Protein AF-A0A382QWP3-F1 (afdb_monomer)

Solvent-accessible surface area (backbone atoms only — not comparable to full-atom values): 9886 Å² total; per-residue (Å²): 86,75,48,79,46,79,44,90,97,44,78,50,69,53,70,39,66,55,79,52,88,49,30,30,76,38,69,51,97,38,79,74,46,58,64,51,52,51,54,33,47,55,49,36,28,49,25,6,45,68,24,97,49,44,37,55,26,31,28,38,33,40,29,70,83,53,72,48,43,34,57,52,43,47,36,65,61,21,43,55,51,49,36,54,52,48,52,51,50,56,48,44,74,78,43,85,62,61,65,47,62,67,26,34,48,42,22,51,52,36,50,55,52,42,72,72,50,42,94,88,75,56,81,76,66,64,28,60,60,49,17,44,50,41,25,66,30,59,99,90,43,86,14,62,46,71,38,71,66,41,44,69,72,45,82,58,81,50,73,81,40,70,63,20,57,52,45,24,43,64,53,52,45,52,55,62,68,40,43,69,131

pLDDT: mean 93.51, std 5.56, range [66.25, 98.19]

Structure (mmCIF, N/CA/C/O backbone):
data_AF-A0A382QWP3-F1
#
_entry.id   AF-A0A382QWP3-F1
#
loop_
_atom_site.group_PDB
_atom_site.id
_atom_site.type_symbol
_atom_site.label_atom_id
_atom_site.label_alt_id
_atom_site.label_comp_id
_atom_site.label_asym_id
_atom_site.label_entity_id
_atom_site.label_seq_id
_atom_site.pdbx_PDB_ins_code
_atom_site.Cartn_x
_atom_site.Cartn_y
_atom_site.Cartn_z
_atom_site.occupancy
_atom_site.B_iso_or_equiv
_atom_site.auth_seq_id
_atom_site.auth_comp_id
_atom_site.auth_asym_id
_atom_site.auth_atom_id
_atom_site.pdbx_P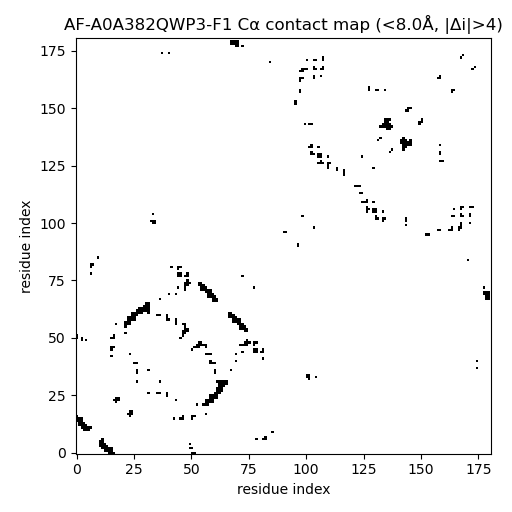DB_model_num
ATOM 1 N N . HIS A 1 1 ? 14.231 5.457 -18.643 1.00 80.69 1 HIS A N 1
ATOM 2 C CA . HIS A 1 1 ? 14.152 4.162 -19.382 1.00 80.69 1 HIS A CA 1
ATOM 3 C C . HIS A 1 1 ? 12.693 3.741 -19.517 1.00 80.69 1 HIS A C 1
ATOM 5 O O . HIS A 1 1 ? 12.044 3.483 -18.506 1.00 80.69 1 HIS A O 1
ATOM 11 N N . GLY A 1 2 ? 12.173 3.695 -20.748 1.00 90.56 2 GLY A N 1
ATOM 12 C CA . GLY A 1 2 ? 10.794 3.275 -21.026 1.00 90.56 2 GLY A CA 1
ATOM 13 C C . GLY A 1 2 ? 10.635 1.753 -21.110 1.00 90.56 2 GLY A C 1
ATOM 14 O O . GLY A 1 2 ? 11.532 1.079 -21.610 1.00 90.56 2 GLY A O 1
ATOM 15 N N . PHE A 1 3 ? 9.493 1.227 -20.664 1.00 92.25 3 PHE A N 1
ATOM 16 C CA . PHE A 1 3 ? 9.132 -0.193 -20.745 1.00 92.25 3 PHE A CA 1
ATOM 17 C C . PHE A 1 3 ? 7.678 -0.386 -21.217 1.00 92.25 3 PHE A C 1
ATOM 19 O O . PHE A 1 3 ? 6.837 0.497 -21.040 1.00 92.25 3 PHE A O 1
ATOM 26 N N . SER A 1 4 ? 7.401 -1.549 -21.818 1.00 95.88 4 SER A N 1
ATOM 27 C CA . SER A 1 4 ? 6.066 -2.041 -22.195 1.00 95.88 4 SER A CA 1
ATOM 28 C C . SER A 1 4 ? 6.059 -3.549 -21.975 1.00 95.88 4 SER A C 1
ATOM 30 O O . SER A 1 4 ? 6.641 -4.289 -22.766 1.00 95.88 4 SER A O 1
ATOM 32 N N . GLU A 1 5 ? 5.489 -4.001 -20.863 1.00 95.12 5 GLU A N 1
ATOM 33 C CA . GLU A 1 5 ? 5.658 -5.368 -20.367 1.00 95.12 5 GLU A CA 1
ATOM 34 C C . GLU A 1 5 ? 4.319 -5.997 -19.994 1.00 95.12 5 GLU A C 1
ATOM 36 O O . GLU A 1 5 ? 3.410 -5.330 -19.498 1.00 95.12 5 GLU A O 1
ATOM 41 N N . LYS A 1 6 ? 4.204 -7.312 -20.209 1.00 96.06 6 LYS A N 1
ATOM 42 C CA . LYS A 1 6 ? 3.016 -8.075 -19.810 1.00 96.06 6 LYS A CA 1
ATOM 43 C C . LYS A 1 6 ? 3.152 -8.611 -18.390 1.00 96.06 6 LYS A C 1
ATOM 45 O O . LYS A 1 6 ? 4.182 -9.200 -18.037 1.00 96.06 6 LYS A O 1
ATOM 50 N N . ILE A 1 7 ? 2.080 -8.461 -17.619 1.00 95.50 7 ILE A N 1
ATOM 51 C CA . ILE A 1 7 ? 1.904 -9.015 -16.274 1.00 95.50 7 ILE A CA 1
ATOM 52 C C . ILE A 1 7 ? 0.486 -9.582 -16.206 1.00 95.50 7 ILE A C 1
ATOM 54 O O . ILE A 1 7 ? -0.471 -8.835 -16.399 1.00 95.50 7 ILE A O 1
ATOM 58 N N . GLY A 1 8 ? 0.356 -10.896 -16.019 1.00 92.69 8 GLY A N 1
ATOM 59 C CA . GLY A 1 8 ? -0.944 -11.564 -16.042 1.00 92.69 8 GLY A CA 1
ATOM 60 C C . GLY A 1 8 ? -1.755 -11.224 -17.300 1.00 92.69 8 GLY A C 1
ATOM 61 O O . GLY A 1 8 ? -1.330 -11.486 -18.431 1.00 92.69 8 GLY A O 1
ATOM 62 N N . LEU A 1 9 ? -2.927 -10.619 -17.093 1.00 93.88 9 LEU A N 1
ATOM 63 C CA . LEU A 1 9 ? -3.852 -10.177 -18.146 1.00 93.88 9 LEU A CA 1
ATOM 64 C C . LEU A 1 9 ? -3.620 -8.731 -18.618 1.00 93.88 9 LEU A C 1
ATOM 66 O O . LEU A 1 9 ? -4.345 -8.247 -19.488 1.00 93.88 9 LEU A O 1
ATOM 70 N N . PHE A 1 10 ? -2.627 -8.045 -18.059 1.00 96.44 10 PHE A N 1
ATOM 71 C CA . PHE A 1 10 ? -2.400 -6.618 -18.239 1.00 96.44 10 PHE A CA 1
ATOM 72 C C . PHE A 1 10 ? -1.136 -6.338 -19.055 1.00 96.44 10 PHE A C 1
ATOM 74 O O . PHE A 1 10 ? -0.169 -7.105 -19.063 1.00 96.44 10 PHE A O 1
ATOM 81 N N . GLU A 1 11 ? -1.140 -5.192 -19.729 1.00 96.50 11 GLU A N 1
ATOM 82 C CA . GLU A 1 11 ? 0.048 -4.589 -20.325 1.00 96.50 11 GLU A CA 1
ATOM 83 C C . GLU A 1 11 ? 0.357 -3.298 -19.571 1.00 96.50 11 GLU A C 1
ATOM 85 O O . GLU A 1 11 ? -0.488 -2.404 -19.482 1.00 96.50 11 GLU A O 1
ATOM 90 N N . LEU A 1 12 ? 1.553 -3.222 -18.987 1.00 95.25 12 LEU A N 1
ATOM 91 C CA . LEU A 1 12 ? 2.019 -2.054 -18.253 1.00 95.25 12 LEU A CA 1
ATOM 92 C C . LEU A 1 12 ? 3.053 -1.320 -19.084 1.00 95.25 12 LEU A C 1
ATOM 94 O O . LEU A 1 12 ? 4.063 -1.889 -19.498 1.00 95.25 12 LEU A O 1
ATOM 98 N N . THR A 1 13 ? 2.816 -0.026 -19.258 1.00 95.44 13 THR A N 1
ATOM 99 C CA . THR A 1 13 ? 3.733 0.879 -19.939 1.00 95.44 13 THR A CA 1
ATOM 100 C C . THR A 1 13 ? 4.139 1.996 -19.005 1.00 95.44 13 THR A C 1
ATOM 102 O O . THR A 1 13 ? 3.293 2.558 -18.306 1.00 95.44 13 THR A O 1
ATOM 105 N N . GLY A 1 14 ? 5.405 2.377 -19.033 1.00 92.94 14 GLY A N 1
ATOM 106 C CA . GLY A 1 14 ? 5.866 3.493 -18.229 1.00 92.94 14 GLY A CA 1
ATOM 107 C C . GLY A 1 14 ? 7.328 3.801 -18.450 1.00 92.94 14 GLY A C 1
ATOM 108 O O . GLY A 1 14 ? 7.991 3.221 -19.307 1.00 92.94 14 GLY A O 1
ATOM 109 N N . GLU A 1 15 ? 7.828 4.723 -17.643 1.00 92.19 15 GLU A N 1
ATOM 110 C CA . GLU A 1 15 ? 9.236 5.066 -17.592 1.00 92.19 15 GLU A CA 1
ATOM 111 C C . GLU A 1 15 ? 9.717 5.031 -16.148 1.00 92.19 15 GLU A C 1
ATOM 113 O O . GLU A 1 15 ? 9.082 5.587 -15.252 1.00 92.19 15 GLU A O 1
ATOM 118 N N . VAL A 1 16 ? 10.856 4.374 -15.933 1.00 87.88 16 VAL A N 1
ATOM 119 C CA . VAL A 1 16 ? 11.556 4.390 -14.653 1.00 87.88 16 VAL A CA 1
ATOM 120 C C . VAL A 1 16 ? 13.027 4.662 -14.904 1.00 87.88 16 VAL A C 1
ATOM 122 O O . VAL A 1 16 ? 13.675 3.987 -15.705 1.00 87.88 16 VAL A O 1
ATOM 125 N N . GLU A 1 17 ? 13.562 5.666 -14.222 1.00 83.38 17 GLU A N 1
ATOM 126 C CA . GLU A 1 17 ? 14.976 6.005 -14.296 1.00 83.38 17 GLU A CA 1
ATOM 127 C C . GLU A 1 17 ? 15.495 6.375 -12.904 1.00 83.38 17 GLU A C 1
ATOM 129 O O . GLU A 1 17 ? 14.980 7.315 -12.292 1.00 83.38 17 GLU A O 1
ATOM 134 N N . PRO A 1 18 ? 16.479 5.629 -12.370 1.00 84.94 18 PRO A N 1
ATOM 135 C CA . PRO A 1 18 ? 17.183 6.023 -11.159 1.00 84.94 18 PRO A CA 1
ATOM 136 C C . PRO A 1 18 ? 17.830 7.399 -11.331 1.00 84.94 18 PRO A C 1
ATOM 138 O O . PRO A 1 18 ? 18.404 7.705 -12.373 1.00 84.94 18 PRO A O 1
ATOM 141 N N . VAL A 1 19 ? 17.775 8.220 -10.286 1.00 87.00 19 VAL A N 1
ATOM 142 C CA . VAL A 1 19 ? 18.357 9.570 -10.300 1.00 87.00 19 VAL A CA 1
ATOM 143 C C . VAL A 1 19 ? 19.844 9.564 -9.947 1.00 87.00 19 VAL A C 1
ATOM 145 O O . VAL A 1 19 ? 20.579 10.474 -10.325 1.00 87.00 19 VAL A O 1
ATOM 148 N N . HIS A 1 20 ? 20.300 8.548 -9.210 1.00 87.94 20 HIS A N 1
ATOM 149 C CA . HIS A 1 20 ? 21.695 8.398 -8.815 1.00 87.94 20 HIS A CA 1
ATOM 150 C C . HIS A 1 20 ? 22.034 6.928 -8.571 1.00 87.94 20 HIS A C 1
ATOM 152 O O . HIS A 1 20 ? 21.453 6.304 -7.687 1.00 87.94 20 HIS A O 1
ATOM 158 N N . GLY A 1 21 ? 22.989 6.376 -9.324 1.00 90.69 21 GLY A N 1
ATOM 159 C CA . GLY A 1 21 ? 23.369 4.968 -9.195 1.00 90.69 21 GLY A CA 1
ATOM 160 C C . GLY A 1 21 ? 22.162 4.047 -9.382 1.00 90.69 21 GLY A C 1
ATOM 161 O O . GLY A 1 21 ? 21.529 4.063 -10.434 1.00 90.69 21 GLY A O 1
ATOM 162 N N . ASN A 1 22 ? 21.839 3.272 -8.347 1.00 93.06 22 ASN A N 1
ATOM 163 C CA . ASN A 1 22 ? 20.668 2.400 -8.294 1.00 93.06 22 ASN A CA 1
ATOM 164 C C . ASN A 1 22 ? 19.489 2.980 -7.497 1.00 93.06 22 ASN A C 1
ATOM 166 O O . ASN A 1 22 ? 18.560 2.245 -7.174 1.00 93.06 22 ASN A O 1
ATOM 170 N N . THR A 1 23 ? 19.510 4.274 -7.181 1.00 95.00 23 THR A N 1
ATOM 171 C CA . THR A 1 23 ? 18.490 4.922 -6.356 1.00 95.00 23 THR A CA 1
ATOM 172 C C . THR A 1 23 ? 17.472 5.667 -7.206 1.00 95.00 23 THR A C 1
ATOM 174 O O . THR A 1 23 ? 17.800 6.612 -7.929 1.00 95.00 23 THR A O 1
ATOM 177 N N . LEU A 1 24 ? 16.210 5.277 -7.064 1.00 94.69 24 LEU A N 1
ATOM 178 C CA . LEU A 1 24 ? 15.049 6.043 -7.496 1.00 94.69 24 LEU A CA 1
ATOM 179 C C . LEU A 1 24 ? 14.628 7.001 -6.375 1.00 94.69 24 LEU A C 1
ATOM 181 O O . LEU A 1 24 ? 14.502 6.588 -5.224 1.00 94.69 24 LEU A O 1
ATOM 185 N N . LEU A 1 25 ? 14.384 8.267 -6.709 1.00 93.38 25 LEU A N 1
ATOM 186 C CA . LEU A 1 25 ? 13.834 9.246 -5.772 1.00 93.38 25 LEU A CA 1
ATOM 187 C C . LEU A 1 25 ? 12.366 9.509 -6.110 1.00 93.38 25 LEU A C 1
ATOM 189 O O . LEU A 1 25 ? 12.027 9.839 -7.246 1.00 93.38 25 LEU A O 1
ATOM 193 N N . ALA A 1 26 ? 11.509 9.380 -5.107 1.00 90.50 26 ALA A N 1
ATOM 194 C CA . ALA A 1 26 ? 10.096 9.716 -5.147 1.00 90.50 26 ALA A CA 1
ATOM 195 C C . ALA A 1 26 ? 9.743 10.643 -3.973 1.00 90.50 26 ALA A C 1
ATOM 197 O O . ALA A 1 26 ? 10.532 10.836 -3.046 1.00 90.50 26 ALA A O 1
ATOM 198 N N . GLY A 1 27 ? 8.542 11.216 -4.011 1.00 85.44 27 GLY A N 1
ATOM 199 C CA . GLY A 1 27 ? 8.034 12.096 -2.962 1.00 85.44 27 GLY A CA 1
ATOM 200 C C . GLY A 1 27 ? 7.832 13.537 -3.422 1.00 85.44 27 GLY A C 1
ATOM 201 O O . GLY A 1 27 ? 7.916 13.867 -4.607 1.00 85.44 27 GLY A O 1
ATOM 202 N N . ARG A 1 28 ? 7.492 14.397 -2.465 1.00 87.69 28 ARG A N 1
ATOM 203 C CA . ARG A 1 28 ? 7.095 15.794 -2.684 1.00 87.69 28 ARG A CA 1
ATOM 204 C C . ARG A 1 28 ? 7.456 16.629 -1.451 1.00 87.69 28 ARG A C 1
ATOM 206 O O . ARG A 1 28 ? 7.535 16.065 -0.364 1.00 87.69 28 ARG A O 1
ATOM 213 N N . PRO A 1 29 ? 7.624 17.961 -1.567 1.00 89.69 29 PRO A N 1
ATOM 214 C CA . PRO A 1 29 ? 7.977 18.824 -0.437 1.00 89.69 29 PRO A CA 1
ATOM 215 C C . PRO A 1 29 ? 6.773 19.057 0.495 1.00 89.69 29 PRO A C 1
ATOM 217 O O . PRO A 1 29 ? 6.226 20.155 0.583 1.00 89.69 29 PRO A O 1
ATOM 220 N N . ALA A 1 30 ? 6.329 17.999 1.167 1.00 90.62 30 ALA A N 1
ATOM 221 C CA . ALA A 1 30 ? 5.291 18.011 2.183 1.00 90.62 30 ALA A CA 1
ATOM 222 C C . ALA A 1 30 ? 5.464 16.823 3.138 1.00 90.62 30 ALA A C 1
ATOM 224 O O . ALA A 1 30 ? 6.258 15.921 2.877 1.00 90.62 30 ALA A O 1
ATOM 225 N N . ILE A 1 31 ? 4.670 16.797 4.209 1.00 89.75 31 ILE A N 1
ATOM 226 C CA . ILE A 1 31 ? 4.564 15.631 5.090 1.00 89.75 31 ILE A CA 1
ATOM 227 C C . ILE A 1 31 ? 4.095 14.428 4.263 1.00 89.75 31 ILE A C 1
ATOM 229 O O . ILE A 1 31 ? 3.101 14.524 3.520 1.00 89.75 31 ILE A O 1
ATOM 233 N N . THR A 1 32 ? 4.837 13.330 4.394 1.00 90.31 32 THR A N 1
ATOM 234 C CA . THR A 1 32 ? 4.574 12.055 3.731 1.00 90.31 32 THR A CA 1
ATOM 235 C C . THR A 1 32 ? 3.277 11.462 4.268 1.00 90.31 32 THR A C 1
ATOM 237 O O . THR A 1 32 ? 3.044 11.400 5.472 1.00 90.31 32 THR A O 1
ATOM 240 N N . LYS A 1 33 ? 2.394 11.050 3.363 1.00 92.06 33 LYS A N 1
ATOM 241 C CA . LYS A 1 33 ? 1.181 10.291 3.679 1.00 92.06 33 LYS A CA 1
ATOM 242 C C . LYS A 1 33 ? 1.342 8.851 3.229 1.00 92.06 33 LYS A C 1
ATOM 244 O O . LYS A 1 33 ? 2.172 8.554 2.370 1.00 92.06 33 LYS A O 1
ATOM 249 N N . VAL A 1 34 ? 0.462 7.966 3.696 1.00 94.50 34 VAL A N 1
ATOM 250 C CA . VAL A 1 34 ? 0.487 6.555 3.272 1.00 94.50 34 VAL A CA 1
ATOM 251 C C . VAL A 1 34 ? 0.364 6.438 1.748 1.00 94.50 34 VAL A C 1
ATOM 253 O O . VAL A 1 34 ? 1.043 5.627 1.130 1.00 94.50 34 VAL A O 1
ATOM 256 N N . LYS A 1 35 ? -0.426 7.312 1.112 1.00 93.31 35 LYS A N 1
ATOM 257 C CA . LYS A 1 35 ? -0.551 7.366 -0.354 1.00 93.31 35 LYS A CA 1
ATOM 258 C C . LYS A 1 35 ? 0.756 7.730 -1.067 1.00 93.31 35 LYS A C 1
ATOM 260 O O . LYS A 1 35 ? 1.012 7.189 -2.136 1.00 93.31 35 LYS A O 1
ATOM 265 N N . ASP A 1 36 ? 1.575 8.605 -0.479 1.00 94.50 36 ASP A N 1
ATOM 266 C CA . ASP A 1 36 ? 2.882 8.967 -1.043 1.00 94.50 36 ASP A CA 1
ATOM 267 C C . ASP A 1 36 ? 3.842 7.762 -0.972 1.00 94.50 36 ASP A C 1
ATOM 269 O O . ASP A 1 36 ? 4.548 7.470 -1.938 1.00 94.50 36 ASP A O 1
ATOM 273 N N . LEU A 1 37 ? 3.810 7.008 0.137 1.00 95.69 37 LEU A N 1
ATOM 274 C CA . LEU A 1 37 ? 4.558 5.753 0.271 1.00 95.69 37 LEU A CA 1
ATOM 275 C C . LEU A 1 37 ? 4.087 4.693 -0.724 1.00 95.69 37 LEU A C 1
ATOM 277 O O . LEU A 1 37 ? 4.919 4.044 -1.347 1.00 95.69 37 LEU A O 1
ATOM 281 N N . MET A 1 38 ? 2.774 4.533 -0.907 1.00 96.88 38 MET A N 1
ATOM 282 C CA . MET A 1 38 ? 2.214 3.593 -1.882 1.00 96.88 38 MET A CA 1
ATOM 283 C C . MET A 1 38 ? 2.619 3.937 -3.315 1.00 96.88 38 MET A C 1
ATOM 285 O O . MET A 1 38 ? 2.982 3.047 -4.078 1.00 96.88 38 MET A O 1
ATOM 289 N N . GLU A 1 39 ? 2.592 5.217 -3.690 1.00 95.12 39 GLU A N 1
ATOM 290 C CA . GLU A 1 39 ? 3.053 5.642 -5.012 1.00 95.12 39 GLU A CA 1
ATOM 291 C C . GLU A 1 39 ? 4.549 5.346 -5.198 1.00 95.12 39 GLU A C 1
ATOM 293 O O . GLU A 1 39 ? 4.951 4.794 -6.226 1.00 95.12 39 GLU A O 1
ATOM 298 N N . GLY A 1 40 ? 5.368 5.661 -4.190 1.00 95.81 40 GLY A N 1
ATOM 299 C CA . GLY A 1 40 ? 6.787 5.313 -4.175 1.00 95.81 40 GLY A CA 1
ATOM 300 C C . GLY A 1 40 ? 7.024 3.807 -4.291 1.00 95.81 40 GLY A C 1
ATOM 301 O O . GLY A 1 40 ? 7.882 3.382 -5.061 1.00 95.81 40 GLY A O 1
ATOM 302 N N . TRP A 1 41 ? 6.219 3.003 -3.599 1.00 97.75 41 TRP A N 1
ATOM 303 C CA . TRP A 1 41 ? 6.282 1.547 -3.620 1.00 97.75 41 TRP A CA 1
ATOM 304 C C . TRP A 1 41 ? 5.916 0.958 -4.986 1.00 97.75 41 TRP A C 1
ATOM 306 O O . TRP A 1 41 ? 6.658 0.145 -5.525 1.00 97.75 41 TRP A O 1
ATOM 316 N N . ILE A 1 42 ? 4.834 1.417 -5.621 1.00 97.00 42 ILE A N 1
ATOM 317 C CA . ILE A 1 42 ? 4.458 0.955 -6.969 1.00 97.00 42 ILE A CA 1
ATOM 318 C C . ILE A 1 42 ? 5.570 1.280 -7.978 1.00 97.00 42 ILE A C 1
ATOM 320 O O . ILE A 1 42 ? 5.927 0.442 -8.809 1.00 97.00 42 ILE A O 1
ATOM 324 N N . ARG A 1 43 ? 6.174 2.473 -7.879 1.00 95.81 43 ARG A N 1
ATOM 325 C CA . ARG A 1 43 ? 7.330 2.847 -8.710 1.00 95.81 43 ARG A CA 1
ATOM 326 C C . ARG A 1 43 ? 8.554 1.980 -8.408 1.00 95.81 43 ARG A C 1
ATOM 328 O O . ARG A 1 43 ? 9.241 1.581 -9.344 1.00 95.81 43 ARG A O 1
ATOM 335 N N . HIS A 1 44 ? 8.808 1.666 -7.138 1.00 97.12 44 HIS A N 1
ATOM 336 C CA . HIS A 1 44 ? 9.875 0.763 -6.703 1.00 97.12 44 HIS A CA 1
ATOM 337 C C . HIS A 1 44 ? 9.721 -0.636 -7.312 1.00 97.12 44 HIS A C 1
ATOM 339 O O . HIS A 1 44 ? 10.681 -1.180 -7.863 1.00 97.12 44 HIS A O 1
ATOM 345 N N . LEU A 1 45 ? 8.509 -1.196 -7.273 1.00 97.56 45 LEU A N 1
ATOM 346 C CA . LEU A 1 45 ? 8.205 -2.492 -7.874 1.00 97.56 45 LEU A CA 1
ATOM 347 C C . LEU A 1 45 ? 8.408 -2.451 -9.393 1.00 97.56 45 LEU A C 1
ATOM 349 O O . LEU A 1 45 ? 9.086 -3.313 -9.943 1.00 97.56 45 LEU A O 1
ATOM 353 N N . ALA A 1 46 ? 7.910 -1.417 -10.079 1.00 96.50 46 ALA A N 1
ATOM 354 C CA . ALA A 1 46 ? 8.110 -1.269 -11.523 1.00 96.50 46 ALA A CA 1
ATOM 355 C C . ALA A 1 46 ? 9.600 -1.141 -11.891 1.00 96.50 46 ALA A C 1
ATOM 357 O O . ALA A 1 46 ? 10.058 -1.753 -12.857 1.00 96.50 46 ALA A O 1
ATOM 358 N N . ALA A 1 47 ? 10.380 -0.401 -11.094 1.00 95.69 47 ALA A N 1
ATOM 359 C CA . ALA A 1 47 ? 11.823 -0.269 -11.272 1.00 95.69 47 ALA A CA 1
ATOM 360 C C . ALA A 1 47 ? 12.543 -1.615 -11.131 1.00 95.69 47 ALA A C 1
ATOM 362 O O . ALA A 1 47 ? 13.381 -1.973 -11.959 1.00 95.69 47 ALA A O 1
ATOM 363 N N . ASN A 1 48 ? 12.197 -2.380 -10.096 1.00 96.81 48 ASN A N 1
ATOM 364 C CA . ASN A 1 48 ? 12.818 -3.671 -9.837 1.00 96.81 48 ASN A CA 1
ATOM 365 C C . ASN A 1 48 ? 12.335 -4.765 -10.790 1.00 96.81 48 ASN A C 1
ATOM 367 O O . ASN A 1 48 ? 13.104 -5.677 -11.086 1.00 96.81 48 ASN A O 1
ATOM 371 N N . ALA A 1 49 ? 11.135 -4.654 -11.349 1.00 96.38 49 ALA A N 1
ATOM 372 C CA . ALA A 1 49 ? 10.610 -5.593 -12.331 1.00 96.38 49 ALA A CA 1
ATOM 373 C C . ALA A 1 49 ? 11.143 -5.329 -13.754 1.00 96.38 49 ALA A C 1
ATOM 375 O O . ALA A 1 49 ? 11.559 -6.265 -14.444 1.00 96.38 49 ALA A O 1
ATOM 376 N N . PHE A 1 50 ? 11.160 -4.064 -14.189 1.00 94.44 50 PHE A N 1
ATOM 377 C CA . PHE A 1 50 ? 11.339 -3.688 -15.605 1.00 94.44 50 PHE A CA 1
ATOM 378 C C . PHE A 1 50 ? 12.441 -2.662 -15.851 1.00 94.44 50 PHE A C 1
ATOM 380 O O . PHE A 1 50 ? 12.806 -2.416 -16.996 1.00 94.44 50 PHE A O 1
ATOM 387 N N . GLY A 1 51 ? 12.968 -2.046 -14.796 1.00 91.44 51 GLY A N 1
ATOM 388 C CA . GLY A 1 51 ? 13.981 -1.012 -14.917 1.00 91.44 51 GLY A CA 1
ATOM 389 C C . GLY A 1 51 ? 15.338 -1.538 -15.399 1.00 91.44 51 GLY A C 1
ATOM 390 O O . GLY A 1 51 ? 15.614 -2.741 -15.371 1.00 91.44 51 GLY A O 1
ATOM 391 N N . PRO A 1 52 ? 16.245 -0.620 -15.777 1.00 88.88 52 PRO A N 1
ATOM 392 C CA . PRO A 1 52 ? 17.583 -0.968 -16.260 1.00 88.88 52 PRO A CA 1
ATOM 393 C C . PRO A 1 52 ? 18.442 -1.663 -15.190 1.00 88.88 52 PRO A C 1
ATOM 395 O O . PRO A 1 52 ? 19.377 -2.382 -15.526 1.00 88.88 52 PRO A O 1
ATOM 398 N N . LEU A 1 53 ? 18.113 -1.461 -13.909 1.00 91.12 53 LEU A N 1
ATOM 399 C CA . LEU A 1 53 ? 18.742 -2.093 -12.746 1.00 91.12 53 LEU A CA 1
ATOM 400 C C . LEU A 1 53 ? 17.745 -3.010 -12.021 1.00 91.12 53 LEU A C 1
ATOM 402 O O . LEU A 1 53 ? 17.671 -3.022 -10.791 1.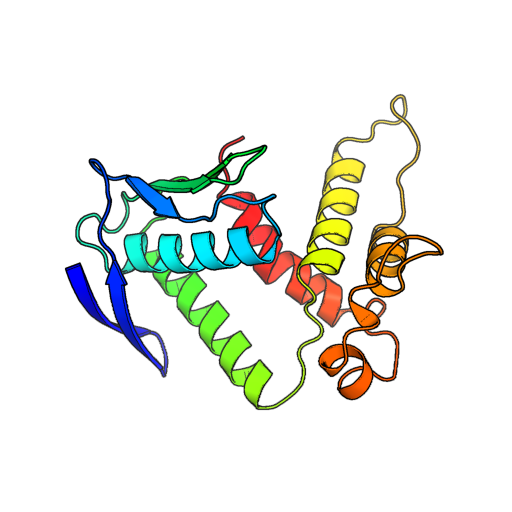00 91.12 53 LEU A O 1
ATOM 406 N N . SER A 1 54 ? 16.933 -3.728 -12.800 1.00 90.38 54 SER A N 1
ATOM 407 C CA . SER A 1 54 ? 15.938 -4.684 -12.309 1.00 90.38 54 SER A CA 1
ATOM 408 C C . SER A 1 54 ? 16.545 -5.637 -11.270 1.00 90.38 54 SER A C 1
ATOM 410 O O . SER A 1 54 ? 17.638 -6.170 -11.466 1.00 90.38 54 SER A O 1
ATOM 412 N N . GLY A 1 55 ? 15.846 -5.822 -10.149 1.00 93.62 55 GLY A N 1
ATOM 413 C CA . GLY A 1 55 ? 16.300 -6.619 -9.009 1.00 93.62 55 GLY A CA 1
ATOM 414 C C . GLY A 1 55 ? 17.307 -5.934 -8.078 1.00 93.62 55 GLY A C 1
ATOM 415 O O . GLY A 1 55 ? 17.733 -6.544 -7.103 1.00 93.62 55 GLY A O 1
ATOM 416 N N . ASN A 1 56 ? 17.744 -4.710 -8.388 1.00 95.44 56 ASN A N 1
ATOM 417 C CA . ASN A 1 56 ? 18.808 -4.026 -7.652 1.00 95.44 56 ASN A CA 1
ATOM 418 C C . ASN A 1 56 ? 18.528 -2.530 -7.430 1.00 95.44 56 ASN A C 1
ATOM 420 O O . ASN A 1 56 ? 19.450 -1.767 -7.149 1.00 95.44 56 ASN A O 1
ATOM 424 N N . THR A 1 57 ? 17.283 -2.079 -7.598 1.00 96.12 57 THR A N 1
ATOM 425 C CA . THR A 1 57 ? 16.912 -0.667 -7.448 1.00 96.12 57 THR A CA 1
ATOM 426 C C . THR A 1 57 ? 16.429 -0.378 -6.032 1.00 96.12 57 THR A C 1
ATOM 428 O O . THR A 1 57 ? 15.444 -0.951 -5.575 1.00 96.12 57 THR A O 1
ATOM 431 N N . THR A 1 58 ? 17.074 0.568 -5.359 1.00 96.81 58 THR A N 1
ATOM 432 C CA . THR A 1 58 ? 16.600 1.147 -4.097 1.00 96.81 58 THR A CA 1
ATOM 433 C C . THR A 1 58 ? 15.653 2.302 -4.408 1.00 96.81 58 THR A C 1
ATOM 435 O O . THR A 1 58 ? 15.822 3.006 -5.406 1.00 96.81 58 THR A O 1
ATOM 438 N N . THR A 1 59 ? 14.633 2.531 -3.584 1.00 97.12 59 THR A N 1
ATOM 439 C CA . THR A 1 59 ? 13.743 3.691 -3.760 1.00 97.12 59 THR A CA 1
ATOM 440 C C . THR A 1 59 ? 13.610 4.478 -2.476 1.00 97.12 59 THR A C 1
ATOM 442 O O . THR A 1 59 ? 13.216 3.927 -1.458 1.00 97.12 59 THR A O 1
ATOM 445 N N . VAL A 1 60 ? 13.908 5.772 -2.538 1.00 96.56 60 VAL A N 1
ATOM 446 C CA . VAL A 1 60 ? 13.743 6.700 -1.419 1.00 96.56 60 VAL A CA 1
ATOM 447 C C . VAL A 1 60 ? 12.492 7.531 -1.659 1.00 96.56 60 VAL A C 1
ATOM 449 O O . VAL A 1 60 ? 12.368 8.182 -2.697 1.00 96.56 60 VAL A O 1
ATOM 452 N N . VAL A 1 61 ? 11.576 7.525 -0.697 1.00 96.38 61 VAL A N 1
ATOM 453 C CA . VAL A 1 61 ? 10.418 8.420 -0.641 1.00 96.38 61 VAL A CA 1
ATOM 454 C C . VAL A 1 61 ? 10.725 9.515 0.369 1.00 96.38 61 VAL A C 1
ATOM 456 O O . VAL A 1 61 ? 10.798 9.243 1.564 1.00 96.38 61 VAL A O 1
ATOM 459 N N . ALA A 1 62 ? 10.933 10.742 -0.107 1.00 94.31 62 ALA A N 1
A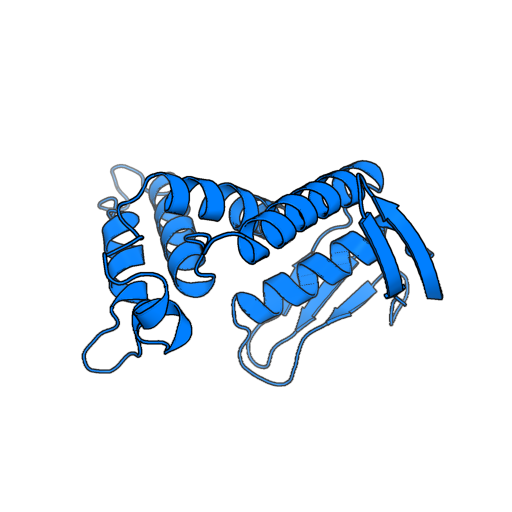TOM 460 C CA . ALA A 1 62 ? 11.308 11.875 0.736 1.00 94.31 62 ALA A CA 1
ATOM 461 C C . ALA A 1 62 ? 10.147 12.866 0.913 1.00 94.31 62 ALA A C 1
ATOM 463 O O . ALA A 1 62 ? 9.545 13.323 -0.066 1.00 94.31 62 ALA A O 1
ATOM 464 N N . GLY A 1 63 ? 9.872 13.218 2.169 1.00 92.81 63 GLY A N 1
ATOM 465 C CA . GLY A 1 63 ? 8.986 14.306 2.574 1.00 92.81 63 GLY A CA 1
ATOM 466 C C . GLY A 1 63 ? 9.747 15.428 3.284 1.00 92.81 63 GLY A C 1
ATOM 467 O O . GLY A 1 63 ? 10.975 15.452 3.324 1.00 92.81 63 GLY A O 1
ATOM 468 N N . THR A 1 64 ? 9.018 16.388 3.855 1.00 90.50 64 THR A N 1
ATOM 469 C CA . THR A 1 64 ? 9.626 17.525 4.580 1.00 90.50 64 THR A CA 1
ATOM 470 C C . THR A 1 64 ? 10.176 17.169 5.956 1.00 90.50 64 THR A C 1
ATOM 472 O O . THR A 1 64 ? 11.037 17.889 6.452 1.00 90.50 64 THR A O 1
ATOM 475 N N . GLU A 1 65 ? 9.660 16.113 6.583 1.00 90.19 65 GLU A N 1
ATOM 476 C 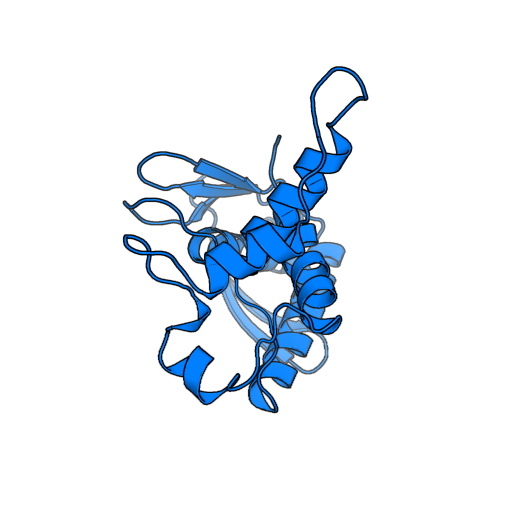CA . GLU A 1 65 ? 10.010 15.734 7.962 1.00 90.19 65 GLU A CA 1
ATOM 477 C C . GLU A 1 65 ? 10.726 14.385 8.043 1.00 90.19 65 GLU A C 1
ATOM 479 O O . GLU A 1 65 ? 11.542 14.172 8.935 1.00 90.19 65 GLU A O 1
ATOM 484 N N . GLU A 1 66 ? 10.448 13.490 7.099 1.00 91.00 66 GLU A N 1
ATOM 485 C CA . GLU A 1 66 ? 10.941 12.120 7.116 1.00 91.00 66 GLU A CA 1
ATOM 486 C C . GLU A 1 66 ? 11.241 11.616 5.706 1.00 91.00 66 GLU A C 1
ATOM 488 O O . GLU A 1 66 ? 10.762 12.155 4.702 1.00 91.00 66 GLU A O 1
ATOM 493 N N . GLN A 1 67 ? 12.027 10.546 5.652 1.00 93.69 67 GLN A N 1
ATOM 494 C CA . GLN A 1 67 ? 12.242 9.762 4.449 1.00 93.69 67 GLN A CA 1
ATOM 495 C C . GLN A 1 67 ? 12.043 8.282 4.763 1.00 93.69 67 GLN A C 1
ATOM 497 O O . GLN A 1 67 ? 12.317 7.833 5.875 1.00 93.69 67 GLN A O 1
ATOM 502 N N . SER A 1 68 ? 11.611 7.526 3.764 1.00 95.56 68 SER A N 1
ATOM 503 C CA . SER A 1 68 ? 11.484 6.074 3.840 1.00 95.56 68 SER A CA 1
ATOM 504 C C . SER A 1 68 ? 12.220 5.443 2.670 1.00 95.56 68 SER A C 1
ATOM 506 O O . SER A 1 68 ? 12.112 5.924 1.541 1.00 95.56 68 SER A O 1
ATOM 508 N N . THR A 1 69 ? 12.957 4.367 2.931 1.00 97.12 69 THR A N 1
ATOM 509 C CA . THR A 1 69 ? 13.742 3.671 1.909 1.00 97.12 69 THR A CA 1
ATOM 510 C C . THR A 1 69 ? 13.196 2.266 1.708 1.00 97.12 69 THR A C 1
ATOM 512 O O . THR A 1 69 ? 13.080 1.506 2.664 1.00 97.12 69 THR A O 1
ATOM 515 N N . PHE A 1 70 ? 12.883 1.918 0.463 1.00 97.62 70 PHE A N 1
ATOM 516 C CA . PHE A 1 70 ? 12.602 0.551 0.045 1.00 97.62 70 PHE A CA 1
ATOM 517 C C . PHE A 1 70 ? 13.893 -0.131 -0.400 1.00 97.62 70 PHE A C 1
ATOM 519 O O . PHE A 1 70 ? 14.559 0.343 -1.334 1.00 97.62 70 PHE A O 1
ATOM 526 N N . SER A 1 71 ? 14.215 -1.251 0.247 1.00 95.50 71 SER A N 1
ATOM 527 C CA . SER A 1 71 ? 15.314 -2.130 -0.164 1.00 95.50 71 SER A CA 1
ATOM 528 C C . SER A 1 71 ? 15.014 -2.782 -1.518 1.00 95.50 71 SER A C 1
ATOM 530 O O . SER A 1 71 ? 13.846 -3.021 -1.813 1.00 95.50 71 SER A O 1
ATOM 532 N N . PRO A 1 72 ? 16.026 -3.105 -2.346 1.00 96.00 72 PRO A N 1
ATOM 533 C CA . PRO A 1 72 ? 15.799 -3.786 -3.617 1.00 96.00 72 PRO A CA 1
ATOM 534 C C . PRO A 1 72 ? 14.986 -5.077 -3.463 1.00 96.00 72 PRO A C 1
ATOM 536 O O . PRO A 1 72 ? 15.351 -5.957 -2.685 1.00 96.00 72 PRO A O 1
ATOM 539 N N . SER A 1 73 ? 13.911 -5.201 -4.242 1.00 94.44 73 SER A N 1
ATOM 540 C CA . SER A 1 73 ? 13.139 -6.440 -4.382 1.00 94.44 73 SER A CA 1
ATOM 541 C C . SER A 1 73 ? 13.603 -7.215 -5.614 1.00 94.44 73 SER A C 1
ATOM 543 O O . SER A 1 73 ? 13.995 -6.621 -6.621 1.00 94.44 73 SER A O 1
ATOM 545 N N . SER A 1 74 ? 13.567 -8.549 -5.550 1.00 96.94 74 SER A N 1
ATOM 546 C CA . SER A 1 74 ? 13.899 -9.383 -6.710 1.00 96.94 74 SER A CA 1
ATOM 547 C C . SER A 1 74 ? 12.938 -9.114 -7.874 1.00 96.94 74 SER A C 1
ATOM 549 O O . SER A 1 74 ? 11.789 -8.725 -7.672 1.00 96.94 74 SER A O 1
ATOM 551 N N . ARG A 1 75 ? 13.389 -9.349 -9.114 1.00 96.44 75 ARG A N 1
ATOM 552 C CA . ARG A 1 75 ? 12.543 -9.157 -10.304 1.00 96.44 75 ARG A CA 1
ATOM 553 C C . ARG A 1 75 ? 11.226 -9.933 -10.202 1.00 96.44 75 ARG A C 1
ATOM 555 O O . ARG A 1 75 ? 10.184 -9.374 -10.529 1.00 96.44 75 ARG A O 1
ATOM 562 N N . ASP A 1 76 ? 11.286 -11.195 -9.791 1.00 96.56 76 ASP A N 1
ATOM 563 C CA . ASP A 1 76 ? 10.116 -12.076 -9.769 1.00 96.56 76 ASP A CA 1
ATOM 564 C C . ASP A 1 76 ? 9.133 -11.649 -8.673 1.00 96.56 76 ASP A C 1
ATOM 566 O O . ASP A 1 76 ? 7.963 -11.431 -8.963 1.00 96.56 76 ASP A O 1
ATOM 570 N N . GLU A 1 77 ? 9.619 -11.375 -7.458 1.00 96.75 77 GLU A N 1
ATOM 571 C CA . GLU A 1 77 ? 8.780 -10.858 -6.366 1.00 96.75 77 GLU A CA 1
ATOM 572 C C . GLU A 1 77 ? 8.112 -9.525 -6.736 1.00 96.75 77 GLU A C 1
ATOM 574 O O . GLU A 1 77 ? 6.924 -9.321 -6.468 1.00 96.75 77 GLU A O 1
ATOM 579 N N . ALA A 1 78 ? 8.852 -8.621 -7.387 1.00 97.38 78 ALA A N 1
ATOM 580 C CA . ALA A 1 78 ? 8.315 -7.342 -7.828 1.00 97.38 78 ALA A CA 1
ATOM 581 C C . ALA A 1 78 ? 7.215 -7.515 -8.888 1.00 97.38 78 ALA A C 1
ATOM 583 O O . ALA A 1 78 ? 6.196 -6.824 -8.837 1.00 97.38 78 ALA A O 1
ATOM 584 N N . ARG A 1 79 ? 7.397 -8.452 -9.829 1.00 97.50 79 ARG A N 1
ATOM 585 C CA . ARG A 1 79 ? 6.394 -8.788 -10.851 1.00 97.50 79 ARG A CA 1
ATOM 586 C C . ARG A 1 79 ? 5.151 -9.424 -10.237 1.00 97.50 79 ARG A C 1
ATOM 588 O O . ARG A 1 79 ? 4.056 -8.976 -10.559 1.00 97.50 79 ARG A O 1
ATOM 595 N N . ASP A 1 80 ? 5.317 -10.400 -9.351 1.00 97.38 80 ASP A N 1
ATOM 596 C CA . ASP A 1 80 ? 4.207 -11.096 -8.691 1.00 97.38 80 ASP A CA 1
ATOM 597 C C . ASP A 1 80 ? 3.391 -10.131 -7.821 1.00 97.38 80 ASP A C 1
ATOM 599 O O . ASP A 1 80 ? 2.161 -10.140 -7.835 1.00 97.38 80 ASP A O 1
ATOM 603 N N . THR A 1 81 ? 4.073 -9.232 -7.107 1.00 97.81 81 THR A N 1
ATOM 604 C CA . THR A 1 81 ? 3.406 -8.199 -6.306 1.00 97.81 81 THR A CA 1
ATOM 605 C C . THR A 1 81 ? 2.646 -7.211 -7.191 1.00 97.81 81 THR A C 1
ATOM 607 O O . THR A 1 81 ? 1.515 -6.855 -6.868 1.00 97.81 81 THR A O 1
ATOM 610 N N . LEU A 1 82 ? 3.223 -6.782 -8.321 1.00 97.88 82 LEU A N 1
ATOM 611 C CA . LEU A 1 82 ? 2.516 -5.927 -9.279 1.00 97.88 82 LEU A CA 1
ATOM 612 C C . LEU A 1 82 ? 1.301 -6.622 -9.893 1.00 97.88 82 LEU A C 1
ATOM 614 O O . LEU A 1 82 ? 0.262 -5.979 -9.996 1.00 97.88 82 LEU A O 1
ATOM 618 N N . ASP A 1 83 ? 1.408 -7.900 -10.272 1.00 97.81 83 ASP A N 1
ATOM 619 C CA . ASP A 1 83 ? 0.275 -8.672 -10.804 1.00 97.81 83 ASP A CA 1
ATOM 620 C C . ASP A 1 83 ? -0.879 -8.665 -9.806 1.00 97.81 83 ASP A C 1
ATOM 622 O O . ASP A 1 83 ? -2.002 -8.283 -10.131 1.00 97.81 83 ASP A O 1
ATOM 626 N N . ARG A 1 84 ? -0.569 -8.939 -8.536 1.00 97.88 84 ARG A N 1
ATOM 627 C CA . ARG A 1 84 ? -1.584 -8.954 -7.491 1.00 97.88 84 ARG A CA 1
ATOM 628 C C . ARG A 1 84 ? -2.228 -7.586 -7.254 1.00 97.88 84 ARG A C 1
ATOM 630 O O . ARG A 1 84 ? -3.444 -7.493 -7.097 1.00 97.88 84 ARG A O 1
ATOM 637 N N . LEU A 1 85 ? -1.444 -6.506 -7.275 1.00 98.06 85 LEU A N 1
ATOM 638 C CA . LEU A 1 85 ? -1.984 -5.145 -7.187 1.00 98.06 85 LEU A CA 1
ATOM 639 C C . LEU A 1 85 ? -2.870 -4.792 -8.393 1.00 98.06 85 LEU A C 1
ATOM 641 O O . LEU A 1 85 ? -3.838 -4.049 -8.235 1.00 98.06 85 LEU A O 1
ATOM 645 N N . LEU A 1 86 ? -2.568 -5.318 -9.583 1.00 97.88 86 LEU A N 1
ATOM 646 C CA . LEU A 1 86 ? -3.378 -5.119 -10.786 1.00 97.88 86 LEU A CA 1
ATOM 647 C C . LEU A 1 86 ? -4.690 -5.899 -10.733 1.00 97.88 86 LEU A C 1
ATOM 649 O O . LEU A 1 86 ? -5.720 -5.362 -11.136 1.00 97.88 86 LEU A O 1
ATOM 653 N N . GLU A 1 87 ? -4.683 -7.119 -10.196 1.00 98.00 87 GLU A N 1
ATOM 654 C CA . GLU A 1 87 ? -5.907 -7.878 -9.923 1.00 98.00 87 GLU A CA 1
ATOM 655 C C . GLU A 1 87 ? -6.828 -7.119 -8.961 1.00 98.00 87 GLU A C 1
ATOM 657 O O . GLU A 1 87 ? -8.010 -6.940 -9.258 1.00 98.00 87 GLU A O 1
ATOM 662 N N . LEU A 1 88 ? -6.280 -6.602 -7.854 1.00 98.06 88 LEU A N 1
ATOM 663 C CA . LEU A 1 88 ? -7.025 -5.786 -6.888 1.00 98.06 88 LEU A CA 1
ATOM 664 C C . LEU A 1 88 ? -7.523 -4.479 -7.513 1.00 98.06 88 LEU A C 1
ATOM 666 O O . LEU A 1 88 ? -8.667 -4.081 -7.307 1.00 98.06 88 LEU A O 1
ATOM 670 N N . TYR A 1 89 ? -6.694 -3.809 -8.314 1.00 97.25 89 TYR A N 1
ATOM 671 C CA . TYR A 1 89 ? -7.117 -2.631 -9.068 1.00 97.25 89 TYR A CA 1
ATOM 672 C C . TYR A 1 89 ? -8.303 -2.954 -9.984 1.00 97.25 89 TYR A C 1
ATOM 674 O O . TYR A 1 89 ? -9.292 -2.222 -9.988 1.00 97.25 89 TYR A O 1
ATOM 682 N N . TRP A 1 90 ? -8.224 -4.056 -10.731 1.00 97.75 90 TRP A N 1
ATOM 683 C CA . TRP A 1 90 ? -9.269 -4.482 -11.654 1.00 97.75 90 TRP A CA 1
ATOM 684 C C . TRP A 1 90 ? -10.568 -4.832 -10.931 1.00 97.75 90 TRP A C 1
ATOM 686 O O . TRP A 1 90 ? -11.643 -4.398 -11.343 1.00 97.75 90 TRP A O 1
ATOM 696 N N . GLU A 1 91 ? -10.479 -5.542 -9.809 1.00 98.06 91 GLU A N 1
ATOM 697 C CA . GLU A 1 91 ? -11.623 -5.803 -8.942 1.00 98.06 91 GLU A CA 1
ATOM 698 C C . GLU A 1 91 ? -12.232 -4.504 -8.390 1.00 98.06 91 GLU A C 1
ATOM 700 O O . GLU A 1 91 ? -13.453 -4.333 -8.421 1.00 98.06 91 GLU A O 1
ATOM 705 N N . GLY A 1 92 ? -11.385 -3.553 -7.986 1.00 97.12 92 GLY A N 1
ATOM 706 C CA . GLY A 1 92 ? -11.763 -2.216 -7.525 1.00 97.12 92 GLY A CA 1
ATOM 707 C C . GLY A 1 92 ? -12.519 -1.373 -8.557 1.00 97.12 92 GLY A C 1
ATOM 708 O O . GLY A 1 92 ? -13.273 -0.469 -8.192 1.00 97.12 92 GLY A O 1
ATOM 709 N N . LEU A 1 93 ? -12.360 -1.673 -9.851 1.00 96.38 93 LEU A N 1
ATOM 710 C CA . LEU A 1 93 ? -13.159 -1.068 -10.920 1.00 96.38 93 LEU A CA 1
ATOM 711 C C . LEU A 1 93 ? -14.560 -1.688 -11.033 1.00 96.38 93 LEU A C 1
ATOM 713 O O . LEU A 1 93 ? -15.473 -1.039 -11.544 1.00 96.38 93 LEU A O 1
ATOM 717 N N . CYS A 1 94 ? -14.742 -2.930 -10.579 1.00 97.25 94 CYS A N 1
ATOM 718 C CA . CYS A 1 94 ? -16.023 -3.636 -10.602 1.00 97.25 94 CYS A CA 1
ATOM 719 C C . CYS A 1 94 ? -16.837 -3.427 -9.319 1.00 97.25 94 CYS A C 1
ATOM 721 O O . CYS A 1 94 ? -18.066 -3.355 -9.383 1.00 97.25 94 CYS A O 1
ATOM 723 N N . ARG A 1 95 ? -16.173 -3.327 -8.163 1.00 96.50 95 ARG A N 1
ATOM 724 C CA . ARG A 1 95 ? -16.800 -3.066 -6.862 1.00 96.50 95 ARG A CA 1
ATOM 725 C C . ARG A 1 95 ? -15.877 -2.245 -5.954 1.00 96.50 95 ARG A C 1
ATOM 727 O O . ARG A 1 95 ? -14.663 -2.354 -6.079 1.00 96.50 95 ARG A O 1
ATOM 734 N N . PRO A 1 96 ? -16.411 -1.473 -4.993 1.00 96.69 96 PRO A N 1
ATOM 735 C CA . PRO A 1 96 ? -15.581 -0.836 -3.978 1.00 96.69 96 PRO A CA 1
ATOM 736 C C . PRO A 1 96 ? -14.864 -1.883 -3.113 1.00 96.69 96 PRO A C 1
ATOM 738 O O . PRO A 1 96 ? -15.518 -2.725 -2.498 1.00 96.69 96 PRO A O 1
ATOM 741 N N . LEU A 1 97 ? -13.533 -1.809 -3.050 1.00 97.75 97 LEU A N 1
ATOM 742 C CA . LEU A 1 97 ? -12.719 -2.603 -2.126 1.00 97.75 97 LEU A CA 1
ATOM 743 C C . LEU A 1 97 ? -12.567 -1.860 -0.792 1.00 97.75 97 LEU A C 1
ATOM 745 O O . LEU A 1 97 ? -12.226 -0.671 -0.826 1.00 97.75 97 LEU A O 1
ATOM 749 N N . PRO A 1 98 ? -12.792 -2.505 0.369 1.00 97.19 98 PRO A N 1
ATOM 750 C CA . PRO A 1 98 ? -12.676 -1.870 1.679 1.00 97.19 98 PRO A CA 1
ATOM 751 C C . PRO A 1 98 ? -11.204 -1.693 2.090 1.00 97.19 98 PRO A C 1
ATOM 753 O O . PRO A 1 98 ? -10.758 -2.196 3.112 1.00 97.19 98 PRO A O 1
ATOM 756 N N . PHE A 1 99 ? -10.429 -0.959 1.292 1.00 97.50 99 PHE A N 1
ATOM 757 C CA . PHE A 1 99 ? -9.045 -0.601 1.580 1.00 97.50 99 PHE A CA 1
ATOM 758 C C . PHE A 1 99 ? -8.893 0.919 1.649 1.00 97.50 99 PHE A C 1
ATOM 760 O O . PHE A 1 99 ? -9.175 1.647 0.693 1.00 97.50 99 PHE A O 1
ATOM 767 N N . PHE A 1 100 ? -8.407 1.403 2.790 1.00 97.25 100 PHE A N 1
ATOM 768 C CA . PHE A 1 100 ? -8.360 2.825 3.115 1.00 97.25 100 PHE A CA 1
ATOM 769 C C . PHE A 1 100 ? -6.969 3.138 3.668 1.00 97.25 100 PHE A C 1
ATOM 771 O O . PHE A 1 100 ? -6.696 2.787 4.812 1.00 97.25 100 PHE A O 1
ATOM 778 N N . PRO A 1 101 ? -6.052 3.727 2.876 1.00 96.62 101 PRO A N 1
ATOM 779 C CA . PRO A 1 101 ? -4.623 3.737 3.194 1.00 96.62 101 PRO A CA 1
ATOM 780 C C . PRO A 1 101 ? -4.292 4.213 4.610 1.00 96.62 101 PRO A C 1
ATOM 782 O O . PRO A 1 101 ? -3.474 3.617 5.308 1.00 96.62 101 PRO A O 1
ATOM 785 N N . GLU A 1 102 ? -4.941 5.284 5.051 1.00 96.88 102 GLU A N 1
ATOM 786 C CA . GLU A 1 102 ? -4.653 5.908 6.333 1.00 96.88 102 GLU A CA 1
ATOM 787 C C . GLU A 1 102 ? -5.236 5.094 7.502 1.00 96.88 102 GLU A C 1
ATOM 789 O O . GLU A 1 102 ? -4.558 4.879 8.510 1.00 96.88 102 GLU A O 1
ATOM 794 N N . THR A 1 103 ? -6.464 4.595 7.357 1.00 97.88 103 THR A N 1
ATOM 795 C CA . THR A 1 103 ? -7.117 3.702 8.325 1.00 97.88 103 THR A CA 1
ATOM 796 C C . THR A 1 103 ? -6.427 2.333 8.411 1.00 97.88 103 THR A C 1
ATOM 798 O O . THR A 1 103 ? -6.118 1.871 9.511 1.00 97.88 103 THR A O 1
ATOM 801 N N . SER A 1 104 ? -6.096 1.713 7.276 1.00 98.19 104 SER A N 1
ATOM 802 C CA . SER A 1 104 ? -5.361 0.445 7.176 1.00 98.19 104 SER A CA 1
ATOM 803 C C . SER A 1 104 ? -3.948 0.555 7.760 1.00 98.19 104 SER A C 1
ATOM 805 O O . SER A 1 104 ? -3.508 -0.340 8.482 1.00 98.19 104 SER A O 1
ATOM 807 N N . SER A 1 105 ? -3.239 1.672 7.532 1.00 97.44 105 SER A N 1
ATOM 808 C CA . SER A 1 105 ? -1.931 1.897 8.167 1.00 97.44 105 SER A CA 1
ATOM 809 C C . SER A 1 105 ? -2.049 1.928 9.685 1.00 97.44 105 SER A C 1
ATOM 811 O O . SER A 1 105 ? -1.218 1.326 10.370 1.00 97.44 105 SER A O 1
ATOM 813 N N . LYS A 1 106 ? -3.095 2.583 10.210 1.00 97.06 106 LYS A N 1
ATOM 814 C CA . LYS A 1 106 ? -3.303 2.691 11.653 1.00 97.06 106 LYS A CA 1
ATOM 815 C C . LYS A 1 106 ? -3.638 1.347 12.301 1.00 97.06 106 LYS A C 1
ATOM 817 O O . LYS A 1 106 ? -3.155 1.065 13.403 1.00 97.06 106 LYS A O 1
ATOM 822 N N . TRP A 1 107 ? -4.427 0.527 11.610 1.00 97.62 107 TRP A N 1
ATOM 823 C CA . TRP A 1 107 ? -4.700 -0.854 11.999 1.00 97.62 107 TRP A CA 1
ATOM 824 C C . TRP A 1 107 ? -3.392 -1.657 12.112 1.00 97.62 107 TRP A C 1
ATOM 826 O O . TRP A 1 107 ? -3.080 -2.176 13.184 1.00 97.62 107 TRP A O 1
ATOM 836 N N . LEU A 1 108 ? -2.563 -1.648 11.059 1.00 96.31 108 LEU A N 1
ATOM 837 C CA . LEU A 1 108 ? -1.280 -2.364 11.025 1.00 96.31 108 LEU A CA 1
ATOM 838 C C . LEU A 1 108 ? -0.278 -1.886 12.080 1.00 96.31 108 LEU A C 1
ATOM 840 O O . LEU A 1 108 ? 0.403 -2.697 12.698 1.00 96.31 108 LEU A O 1
ATOM 844 N N . GLU A 1 109 ? -0.164 -0.575 12.295 1.00 95.06 109 GLU A N 1
ATOM 845 C CA . GLU A 1 109 ? 0.701 -0.019 13.347 1.00 95.06 109 GLU A CA 1
ATOM 846 C C . GLU A 1 109 ? 0.299 -0.529 14.727 1.00 95.06 109 GLU A C 1
ATOM 848 O O . GLU A 1 109 ? 1.156 -0.844 15.547 1.00 95.06 109 GLU A O 1
ATOM 853 N N . THR A 1 110 ? -1.006 -0.622 14.984 1.00 95.62 110 THR A N 1
ATOM 854 C CA . THR A 1 110 ? -1.521 -1.096 16.270 1.00 95.62 110 THR A CA 1
ATOM 855 C C . THR A 1 110 ? -1.305 -2.601 16.425 1.00 95.62 110 THR A C 1
ATOM 857 O O . THR A 1 110 ? -0.913 -3.040 17.504 1.00 95.62 110 THR A O 1
ATOM 860 N N . MET A 1 111 ? -1.492 -3.377 15.350 1.00 94.75 111 MET A N 1
ATOM 861 C CA . MET A 1 111 ? -1.149 -4.804 15.303 1.00 94.75 111 MET A CA 1
ATOM 862 C C . MET A 1 111 ? 0.323 -5.036 15.661 1.00 94.75 111 MET A C 1
ATOM 864 O O . MET A 1 111 ? 0.601 -5.739 16.628 1.00 94.75 111 MET A O 1
ATOM 868 N N . ARG A 1 112 ? 1.255 -4.378 14.960 1.00 91.69 112 ARG A N 1
ATOM 869 C CA . ARG A 1 112 ? 2.702 -4.529 15.197 1.00 91.69 112 ARG A CA 1
ATOM 870 C C . ARG A 1 112 ? 3.122 -4.046 16.583 1.00 91.69 112 ARG A C 1
ATOM 872 O O . ARG A 1 112 ? 3.848 -4.739 17.282 1.00 91.69 112 ARG A O 1
ATOM 879 N N . ALA A 1 113 ? 2.597 -2.907 17.039 1.00 91.38 113 ALA A N 1
ATOM 880 C CA . ALA A 1 113 ? 2.875 -2.424 18.390 1.00 91.38 113 ALA A CA 1
ATOM 881 C C . ALA A 1 113 ? 2.441 -3.439 19.462 1.00 91.38 113 ALA A C 1
ATOM 883 O O . ALA A 1 113 ? 3.122 -3.595 20.468 1.00 91.38 113 ALA A O 1
ATOM 884 N N . ASN A 1 114 ? 1.333 -4.162 19.258 1.00 92.12 114 ASN A N 1
ATOM 885 C CA . ASN A 1 114 ? 0.883 -5.193 20.195 1.00 92.12 114 ASN A CA 1
ATOM 886 C C . ASN A 1 114 ? 1.794 -6.433 20.242 1.00 92.12 114 ASN A C 1
ATOM 888 O O . ASN A 1 114 ? 1.763 -7.144 21.252 1.00 92.12 114 ASN A O 1
ATOM 892 N N . GLU A 1 115 ? 2.563 -6.709 19.185 1.00 88.50 115 GLU A N 1
ATOM 893 C CA . GLU A 1 115 ? 3.560 -7.791 19.150 1.00 88.50 115 GLU A CA 1
ATOM 894 C C . GLU A 1 115 ? 4.760 -7.468 20.049 1.00 88.50 115 GLU A C 1
ATOM 896 O O . GLU A 1 115 ? 5.313 -8.362 20.686 1.00 88.50 115 GLU A O 1
ATOM 901 N N . GLU A 1 116 ? 5.105 -6.184 20.166 1.00 84.94 116 GLU A N 1
ATOM 902 C CA . GLU A 1 116 ? 6.182 -5.682 21.028 1.00 84.94 116 GLU A CA 1
ATOM 903 C C . GLU A 1 116 ? 5.755 -5.535 22.501 1.00 84.94 116 GLU A C 1
ATOM 905 O O . GLU A 1 116 ? 6.602 -5.422 23.390 1.00 84.94 116 GLU A O 1
ATOM 910 N N . VAL A 1 117 ? 4.444 -5.561 22.788 1.00 83.12 117 VAL A N 1
ATOM 911 C CA . VAL A 1 117 ? 3.923 -5.466 24.159 1.00 83.12 117 VAL A CA 1
ATOM 912 C C . VAL A 1 117 ? 4.211 -6.752 24.937 1.00 83.12 117 VAL A C 1
ATOM 914 O O . VAL A 1 117 ? 3.575 -7.791 24.741 1.00 83.12 117 VAL A O 1
ATOM 917 N N . THR A 1 118 ? 5.124 -6.644 25.896 1.00 78.06 118 THR A N 1
ATOM 918 C CA . THR A 1 118 ? 5.345 -7.598 26.990 1.00 78.06 118 THR A CA 1
ATOM 919 C C . THR A 1 118 ? 4.403 -7.332 28.169 1.00 78.06 118 THR A C 1
ATOM 921 O O . THR A 1 118 ? 3.877 -6.224 28.306 1.00 78.06 118 THR A O 1
ATOM 924 N N . GLU A 1 119 ? 4.249 -8.312 29.070 1.00 70.19 119 GLU A N 1
ATOM 925 C CA . GLU A 1 119 ? 3.450 -8.182 30.307 1.00 70.19 119 GLU A CA 1
ATOM 926 C C . GLU A 1 119 ? 3.843 -6.963 31.170 1.00 70.19 119 GLU A C 1
ATOM 928 O O . GLU A 1 119 ? 3.004 -6.414 31.880 1.00 70.19 119 GLU A O 1
ATOM 933 N N . GLU A 1 120 ? 5.093 -6.500 31.073 1.00 66.25 120 GLU A N 1
ATOM 934 C CA . GLU A 1 120 ? 5.628 -5.353 31.821 1.00 66.25 120 GLU A CA 1
ATOM 935 C C . GLU A 1 120 ? 5.430 -4.003 31.106 1.00 66.25 120 GLU A C 1
ATOM 937 O O . GLU A 1 120 ? 5.398 -2.957 31.754 1.00 66.25 120 GLU A O 1
ATOM 942 N N . SER A 1 121 ? 5.298 -4.006 29.776 1.00 68.38 121 SER A N 1
ATOM 943 C CA . SER A 1 121 ? 5.341 -2.796 28.933 1.00 68.38 121 SER A CA 1
ATOM 944 C C . SER A 1 121 ? 3.981 -2.128 28.688 1.00 68.38 121 SER A C 1
ATOM 946 O O . SER A 1 121 ? 3.929 -0.979 28.247 1.00 68.38 121 SER A O 1
ATOM 948 N N . GLY A 1 122 ? 2.871 -2.799 29.014 1.00 73.44 122 GLY A N 1
ATOM 949 C CA . GLY A 1 122 ? 1.543 -2.187 29.011 1.00 73.44 122 GLY A CA 1
ATOM 950 C C . GLY A 1 122 ? 0.424 -3.076 28.475 1.00 73.44 122 GLY A C 1
ATOM 951 O O . GLY A 1 122 ? 0.538 -4.294 28.385 1.00 73.44 122 GLY A O 1
ATOM 952 N N . LYS A 1 123 ? -0.710 -2.444 28.150 1.00 82.62 123 LYS A N 1
ATOM 953 C CA . LYS A 1 123 ? -1.923 -3.117 27.667 1.00 82.62 123 LYS A CA 1
ATOM 954 C C . LYS A 1 123 ? -2.012 -3.031 26.143 1.00 82.62 123 LYS A C 1
ATOM 956 O O . LYS A 1 123 ? -1.924 -1.938 25.584 1.00 82.62 123 LYS A O 1
ATOM 961 N N . ARG A 1 124 ? -2.282 -4.171 25.500 1.00 88.50 124 ARG A N 1
ATOM 962 C CA . ARG A 1 124 ? -2.620 -4.243 24.072 1.00 88.50 124 ARG A CA 1
ATOM 963 C C . ARG A 1 124 ? -3.861 -3.408 23.758 1.00 88.50 124 ARG A C 1
ATOM 965 O O . ARG A 1 124 ? -4.822 -3.394 24.532 1.00 88.50 124 ARG A O 1
ATOM 972 N N . L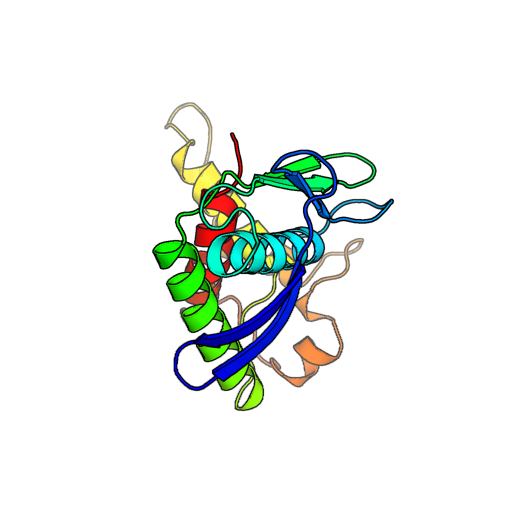YS A 1 125 ? -3.834 -2.718 22.622 1.00 91.50 125 LYS A N 1
ATOM 973 C CA . LYS A 1 125 ? -4.972 -1.949 22.096 1.00 91.50 125 LYS A CA 1
ATOM 974 C C . LYS A 1 125 ? -5.686 -2.765 21.032 1.00 91.50 125 LYS A C 1
ATOM 976 O O . LYS A 1 125 ? -5.028 -3.523 20.331 1.00 91.50 125 LYS A O 1
ATOM 981 N N . ASP A 1 126 ? -6.994 -2.595 20.888 1.00 94.56 126 ASP A N 1
ATOM 982 C CA . ASP A 1 126 ? -7.711 -3.201 19.769 1.00 94.56 126 ASP A CA 1
ATOM 983 C C . ASP A 1 126 ? -7.338 -2.467 18.459 1.00 94.56 126 ASP A C 1
ATOM 985 O O . ASP A 1 126 ? -7.534 -1.248 18.362 1.00 94.56 126 ASP A O 1
ATOM 989 N N . PRO A 1 127 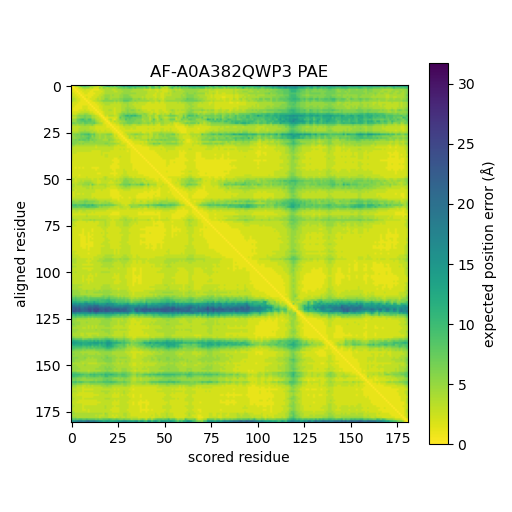? -6.750 -3.156 17.463 1.00 95.25 127 PRO A N 1
ATOM 990 C CA . PRO A 1 127 ? -6.429 -2.559 16.171 1.00 95.25 127 PRO A CA 1
ATOM 991 C C . PRO A 1 127 ? -7.655 -2.047 15.410 1.00 95.25 127 PRO A C 1
ATOM 993 O O . PRO A 1 127 ? -7.535 -1.045 14.703 1.00 95.25 127 PRO A O 1
ATOM 996 N N . LEU A 1 128 ? -8.822 -2.685 15.562 1.00 95.38 128 LEU A N 1
ATOM 997 C CA . LEU A 1 128 ? -10.063 -2.251 14.917 1.00 95.38 128 LEU A CA 1
ATOM 998 C C . LEU A 1 128 ? -10.579 -0.949 15.530 1.00 95.38 128 LEU A C 1
ATOM 1000 O O . LEU A 1 128 ? -10.971 -0.052 14.789 1.00 95.38 128 LEU A O 1
ATOM 1004 N N . ASP A 1 129 ? -10.477 -0.771 16.850 1.00 95.00 129 ASP A N 1
ATOM 1005 C CA . ASP A 1 129 ? -10.814 0.509 17.494 1.00 95.00 129 ASP A CA 1
ATOM 1006 C C . ASP A 1 129 ? -9.906 1.645 16.995 1.00 95.00 129 ASP A C 1
ATOM 1008 O O . ASP A 1 129 ? -10.361 2.758 16.712 1.00 95.00 129 ASP A O 1
ATOM 1012 N N . ALA A 1 130 ? -8.605 1.372 16.852 1.00 94.75 130 ALA A N 1
ATOM 1013 C CA . ALA A 1 130 ? -7.646 2.351 16.346 1.00 94.75 130 ALA A CA 1
ATOM 1014 C C . ALA A 1 130 ? -7.914 2.719 14.876 1.00 94.75 130 ALA A C 1
ATOM 1016 O O . ALA A 1 130 ? -7.823 3.895 14.505 1.00 94.75 130 ALA A O 1
ATOM 1017 N N . ALA A 1 131 ? -8.263 1.728 14.053 1.00 97.00 131 ALA A N 1
ATOM 1018 C CA . ALA A 1 131 ? -8.684 1.920 12.672 1.00 97.00 131 ALA A CA 1
ATOM 1019 C C . ALA A 1 131 ? -9.977 2.744 12.602 1.00 97.00 131 ALA A C 1
ATOM 1021 O O . ALA A 1 131 ? -10.030 3.747 11.888 1.00 97.00 131 ALA A O 1
ATOM 1022 N N . ARG A 1 132 ? -10.986 2.401 13.412 1.00 95.81 132 ARG A N 1
ATOM 1023 C CA . ARG A 1 132 ? -12.271 3.107 13.449 1.00 95.81 132 ARG A CA 1
ATOM 1024 C C . ARG A 1 132 ? -12.105 4.574 13.814 1.00 95.81 132 ARG A C 1
ATOM 1026 O O . ARG A 1 132 ? -12.671 5.432 13.147 1.00 95.81 132 ARG A O 1
ATOM 1033 N N . LEU A 1 133 ? -11.243 4.898 14.778 1.00 95.12 133 LEU A N 1
ATOM 1034 C CA . LEU A 1 133 ? -10.961 6.296 15.117 1.00 95.12 133 LEU A CA 1
ATOM 1035 C C . LEU A 1 133 ? -10.394 7.082 13.918 1.00 95.12 133 LEU A C 1
ATOM 1037 O O . LEU A 1 133 ? -10.713 8.258 13.729 1.00 95.12 133 LEU A O 1
ATOM 1041 N N . LYS A 1 134 ? -9.559 6.446 13.088 1.00 96.50 134 LYS A N 1
ATOM 1042 C CA . LYS A 1 134 ? -9.001 7.055 11.869 1.00 96.50 134 LYS A CA 1
ATOM 1043 C C . LYS A 1 134 ? -10.036 7.140 10.737 1.00 96.50 134 LYS A C 1
ATOM 1045 O O . LYS A 1 134 ? -10.044 8.122 9.989 1.00 96.50 134 LYS A O 1
ATOM 1050 N N . TRP A 1 135 ? -10.932 6.160 10.651 1.00 97.19 135 TRP A N 1
ATOM 1051 C CA . TRP A 1 135 ? -12.047 6.118 9.709 1.00 97.19 135 TRP A CA 1
ATOM 1052 C C . TRP A 1 135 ? -13.091 7.201 9.995 1.00 97.19 135 TRP A C 1
ATOM 1054 O O . TRP A 1 135 ? -13.429 7.991 9.112 1.00 97.19 135 TRP A O 1
ATOM 1064 N N . GLU A 1 136 ? -13.560 7.288 11.236 1.00 95.75 136 GLU A N 1
ATOM 1065 C CA . GLU A 1 136 ? -14.600 8.222 11.661 1.00 95.75 136 GLU A CA 1
ATOM 1066 C C . GLU A 1 136 ? -14.067 9.643 11.834 1.00 95.75 136 GLU A C 1
ATOM 1068 O O . GLU A 1 136 ? -14.778 10.606 11.531 1.00 95.75 136 GLU A O 1
ATOM 1073 N N . GLY A 1 137 ? -12.818 9.788 12.285 1.00 94.00 137 GLY A N 1
ATOM 1074 C CA . GLY A 1 137 ? -12.251 11.060 12.722 1.00 94.00 137 GLY A CA 1
ATOM 1075 C C . GLY A 1 137 ? -12.805 11.523 14.070 1.00 94.00 137 GLY A C 1
ATOM 1076 O O . GLY A 1 137 ? -13.696 10.912 14.652 1.00 94.00 137 GLY A O 1
ATOM 1077 N N . GLY A 1 138 ? -12.282 12.639 14.570 1.00 90.25 138 GLY A N 1
ATOM 1078 C CA . GLY A 1 138 ? -12.663 13.220 15.856 1.00 90.25 138 GLY A CA 1
ATOM 1079 C C . GLY A 1 138 ? -13.253 14.622 15.729 1.00 90.25 138 GLY A C 1
ATOM 1080 O O . GLY A 1 138 ? -13.663 15.063 14.656 1.00 90.25 138 GLY A O 1
ATOM 1081 N N . GLU A 1 139 ? -13.256 15.342 16.850 1.00 88.19 139 GLU A N 1
ATOM 1082 C CA . GLU A 1 139 ? -13.641 16.759 16.914 1.00 88.19 139 GLU A CA 1
ATOM 1083 C C . GLU A 1 139 ? -12.700 17.646 16.078 1.00 88.19 139 GLU A C 1
ATOM 1085 O O . GLU A 1 139 ? -13.145 18.579 15.413 1.00 88.19 139 GLU A O 1
ATOM 1090 N N . PHE A 1 140 ? -11.408 17.301 16.046 1.00 89.62 140 PHE A N 1
ATOM 1091 C CA . PHE A 1 140 ? -10.357 18.085 15.384 1.00 89.62 140 PHE A CA 1
ATOM 1092 C C . PHE A 1 140 ? -9.693 17.372 14.201 1.00 89.62 140 PHE A C 1
ATOM 1094 O O . PHE A 1 140 ? -8.792 17.927 13.575 1.00 89.62 140 PHE A O 1
ATOM 1101 N N . THR A 1 141 ? -10.102 16.141 13.884 1.00 90.12 141 THR A N 1
ATOM 1102 C CA . THR A 1 141 ? -9.487 15.337 12.821 1.00 90.12 141 THR A CA 1
ATOM 1103 C C . THR A 1 141 ? -10.527 14.870 11.817 1.00 90.12 141 THR A C 1
ATOM 1105 O O . THR A 1 141 ? -11.609 14.405 12.169 1.00 90.12 141 THR A O 1
ATOM 1108 N N . PHE A 1 142 ? -10.188 14.990 10.536 1.00 91.94 142 PHE A N 1
ATOM 1109 C CA . PHE A 1 142 ? -11.042 14.513 9.459 1.00 91.94 142 PHE A CA 1
ATOM 1110 C C . PHE A 1 142 ? -10.877 13.000 9.294 1.00 91.94 142 PHE A C 1
ATOM 1112 O O . PHE A 1 142 ? -9.771 12.527 9.033 1.00 91.94 142 PHE A O 1
ATOM 1119 N N . GLY A 1 143 ? -11.975 12.261 9.444 1.00 95.3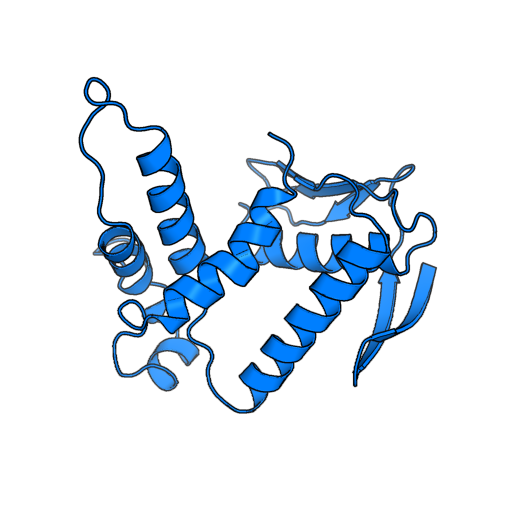8 143 GLY A N 1
ATOM 1120 C CA . GLY A 1 143 ? -12.000 10.817 9.238 1.00 95.38 143 GLY A CA 1
ATOM 1121 C C . GLY A 1 143 ? -11.933 10.447 7.762 1.00 95.38 143 GLY A C 1
ATOM 1122 O O . GLY A 1 143 ? -12.625 11.056 6.943 1.00 95.38 143 GLY A O 1
ATOM 1123 N N . GLU A 1 144 ? -11.135 9.440 7.410 1.00 96.12 144 GLU A N 1
ATOM 1124 C CA . GLU A 1 144 ? -11.008 8.976 6.020 1.00 96.12 144 GLU A CA 1
ATOM 1125 C C . GLU A 1 144 ? -12.363 8.527 5.435 1.00 96.12 144 GLU A C 1
ATOM 1127 O O . GLU A 1 144 ? -12.663 8.793 4.265 1.00 96.12 144 GLU A O 1
ATOM 1132 N N . GLY A 1 145 ? -13.242 7.966 6.269 1.00 96.19 145 GLY A N 1
ATOM 1133 C CA . GLY A 1 145 ? -14.607 7.580 5.912 1.00 96.19 145 GLY A CA 1
ATOM 1134 C C . GLY A 1 145 ? -15.529 8.752 5.593 1.00 96.19 145 GLY A C 1
ATOM 1135 O O . GLY A 1 145 ? -16.564 8.564 4.962 1.00 96.19 145 GLY A O 1
ATOM 1136 N N . ARG A 1 146 ? -15.155 9.989 5.952 1.00 95.25 146 ARG A N 1
ATOM 1137 C CA . ARG A 1 146 ? -15.940 11.195 5.641 1.00 95.25 146 ARG A CA 1
ATOM 1138 C C . ARG A 1 146 ? -15.675 11.752 4.241 1.00 95.25 146 ARG A C 1
ATOM 1140 O O . ARG A 1 146 ? -16.378 12.681 3.832 1.00 95.25 146 ARG A O 1
ATOM 1147 N N . THR A 1 147 ? -14.691 11.228 3.502 1.00 94.88 147 THR A N 1
ATOM 1148 C CA . THR A 1 147 ? -14.472 11.626 2.100 1.00 94.88 147 THR A CA 1
ATOM 1149 C C . THR A 1 147 ? -15.686 11.267 1.239 1.00 94.88 147 THR A C 1
ATOM 1151 O O . THR A 1 147 ? -16.380 10.289 1.504 1.00 94.88 147 THR A O 1
ATOM 1154 N N . PHE A 1 148 ? -15.966 12.061 0.200 1.00 95.38 148 PHE A N 1
ATOM 1155 C CA . PHE A 1 148 ? -17.174 11.884 -0.618 1.00 95.38 148 PHE A CA 1
ATOM 1156 C C . PHE A 1 148 ? -17.288 10.472 -1.213 1.00 95.38 148 PHE A C 1
ATOM 1158 O O . PHE A 1 148 ? -18.333 9.842 -1.080 1.00 95.38 148 PHE A O 1
ATOM 1165 N N . ALA A 1 149 ? -16.207 9.968 -1.818 1.00 94.06 149 ALA A N 1
ATOM 1166 C CA . ALA A 1 149 ? -16.179 8.635 -2.415 1.00 94.06 149 ALA A CA 1
ATOM 1167 C C . ALA A 1 149 ? -16.427 7.537 -1.370 1.00 94.06 149 ALA A C 1
ATOM 1169 O O . ALA A 1 149 ? -17.257 6.663 -1.598 1.00 94.06 149 ALA A O 1
ATOM 1170 N N . ASN A 1 150 ? -15.790 7.626 -0.198 1.00 96.06 150 ASN A N 1
ATOM 1171 C CA . ASN A 1 150 ? -15.955 6.621 0.851 1.00 96.06 150 ASN A CA 1
ATOM 1172 C C . ASN A 1 150 ? -17.380 6.616 1.412 1.00 96.06 150 ASN A C 1
ATOM 1174 O O . ASN A 1 150 ? -17.976 5.553 1.521 1.00 96.06 150 ASN A O 1
ATOM 1178 N N . ARG A 1 151 ? -17.975 7.790 1.664 1.00 94.81 151 ARG A N 1
ATOM 1179 C CA . ARG A 1 151 ? -19.375 7.888 2.120 1.00 94.81 151 ARG A CA 1
ATOM 1180 C C . ARG A 1 151 ? -20.376 7.340 1.107 1.00 94.81 151 ARG A C 1
ATOM 1182 O O . ARG A 1 151 ? -21.427 6.847 1.502 1.00 94.81 151 ARG A O 1
ATOM 1189 N N . LEU A 1 152 ? -20.089 7.500 -0.184 1.00 95.56 152 LEU A N 1
ATOM 1190 C CA . LEU A 1 152 ? -20.959 7.028 -1.257 1.00 95.56 152 LEU A CA 1
ATOM 1191 C C . LEU A 1 152 ? -20.864 5.507 -1.425 1.00 95.56 152 LEU A C 1
ATOM 1193 O O . LEU A 1 152 ? -21.888 4.846 -1.571 1.00 95.56 152 LEU A O 1
ATOM 1197 N N . CYS A 1 153 ? -19.645 4.968 -1.409 1.00 95.94 153 CYS A N 1
ATOM 1198 C CA . CYS A 1 153 ? -19.385 3.553 -1.663 1.00 95.94 153 CYS A CA 1
ATOM 1199 C C . CYS A 1 153 ? -19.597 2.659 -0.433 1.00 95.94 153 CYS A C 1
ATOM 1201 O O . CYS A 1 153 ? -19.952 1.496 -0.593 1.00 95.94 153 CYS A O 1
ATOM 1203 N N . PHE A 1 154 ? -19.411 3.195 0.776 1.00 95.38 154 PHE A N 1
ATOM 1204 C CA . PHE A 1 154 ? -19.481 2.458 2.040 1.00 95.38 154 PHE A CA 1
ATOM 1205 C C . PHE A 1 154 ? -20.464 3.143 3.005 1.00 95.38 154 PHE A C 1
ATOM 1207 O O . PHE A 1 154 ? -20.056 3.871 3.910 1.00 95.38 154 PHE A O 1
ATOM 1214 N N . PRO A 1 155 ? -21.784 2.959 2.803 1.00 88.75 155 PRO A N 1
ATOM 1215 C CA . PRO A 1 155 ? -22.805 3.516 3.694 1.00 88.75 155 PRO A CA 1
ATOM 1216 C C . PRO A 1 155 ? -22.870 2.806 5.057 1.00 88.75 155 PRO A C 1
ATOM 1218 O O . PRO A 1 155 ? -23.452 3.344 5.998 1.00 88.75 155 PRO A O 1
ATOM 1221 N N . GLN A 1 156 ? -22.309 1.599 5.146 1.00 89.69 156 GLN A N 1
ATOM 1222 C CA . GLN A 1 156 ? -22.095 0.839 6.378 1.00 89.69 156 GLN A CA 1
ATOM 1223 C C . GLN A 1 156 ? -20.608 0.891 6.729 1.00 89.69 156 GLN A C 1
ATOM 1225 O O . GLN A 1 156 ? -19.795 1.135 5.839 1.00 89.69 156 GLN A O 1
ATOM 1230 N N . ASP A 1 157 ? -20.265 0.693 8.003 1.00 89.00 157 ASP A N 1
ATOM 1231 C CA . ASP A 1 157 ? -18.871 0.742 8.442 1.00 89.00 157 ASP A CA 1
ATOM 1232 C C . ASP A 1 157 ? -18.084 -0.457 7.880 1.00 89.00 157 ASP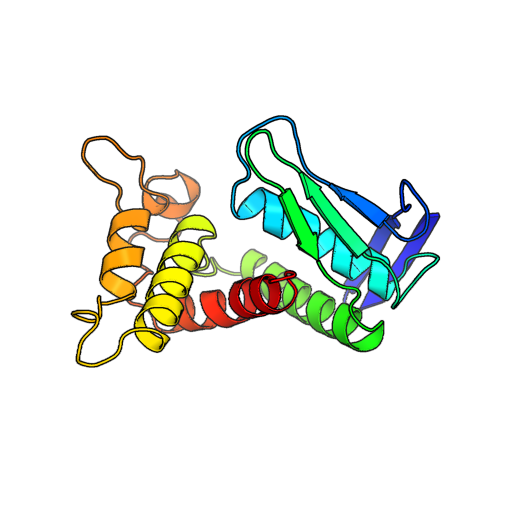 A C 1
ATOM 1234 O O . ASP A 1 157 ? -18.352 -1.589 8.280 1.00 89.00 157 ASP A O 1
ATOM 1238 N N . PRO A 1 158 ? -17.131 -0.237 6.956 1.00 94.44 158 PRO A N 1
ATOM 1239 C CA . PRO A 1 158 ? -16.372 -1.316 6.341 1.00 94.44 158 PRO A CA 1
ATOM 1240 C C . PRO A 1 158 ? -15.218 -1.813 7.221 1.00 94.44 158 PRO A C 1
ATOM 1242 O O . PRO A 1 158 ? -14.583 -2.797 6.862 1.00 94.44 158 PRO A O 1
ATOM 1245 N N . VAL A 1 159 ? -14.899 -1.137 8.334 1.00 95.06 159 VAL A N 1
ATOM 1246 C CA . VAL A 1 159 ? -13.742 -1.473 9.184 1.00 95.06 159 VAL A CA 1
ATOM 1247 C C . VAL A 1 159 ? -13.952 -2.788 9.941 1.00 95.06 159 VAL A C 1
ATOM 1249 O O . VAL A 1 159 ? -12.978 -3.467 10.249 1.00 95.06 159 VAL A O 1
ATOM 1252 N N . ASP A 1 160 ? -15.204 -3.162 10.215 1.00 89.56 160 ASP A N 1
ATOM 1253 C CA . ASP A 1 160 ? -15.553 -4.431 10.873 1.00 89.56 160 ASP A CA 1
ATOM 1254 C C . ASP A 1 160 ? -15.580 -5.631 9.922 1.00 89.56 160 ASP A C 1
ATOM 1256 O O . ASP A 1 160 ? -15.628 -6.779 10.371 1.00 89.56 160 ASP A O 1
ATOM 1260 N N . GLU A 1 161 ? -15.560 -5.385 8.612 1.00 93.69 161 GLU A N 1
ATOM 1261 C CA . GLU A 1 161 ? -15.592 -6.453 7.624 1.00 93.69 161 GLU A CA 1
ATOM 1262 C C . GLU A 1 161 ? -14.229 -7.162 7.581 1.00 93.69 161 GLU A C 1
ATOM 1264 O O . GLU A 1 161 ? -13.197 -6.491 7.475 1.00 93.69 161 GLU A O 1
ATOM 1269 N N . PRO A 1 162 ? -14.177 -8.509 7.606 1.00 95.38 162 PRO A N 1
ATOM 1270 C CA . PRO A 1 162 ? -12.914 -9.251 7.543 1.00 95.38 162 PRO A CA 1
ATOM 1271 C C . PRO A 1 162 ? -12.035 -8.847 6.353 1.00 95.38 162 PRO A C 1
ATOM 1273 O O . PRO A 1 162 ? -10.817 -8.729 6.482 1.00 95.38 162 PRO A O 1
ATOM 1276 N N . GLU A 1 163 ? -12.676 -8.542 5.223 1.00 97.31 163 GLU A N 1
ATOM 1277 C CA . GLU A 1 163 ? -12.019 -8.119 3.991 1.00 97.31 163 GLU A CA 1
ATOM 1278 C C . GLU A 1 163 ? -11.160 -6.852 4.177 1.00 97.31 163 GLU A C 1
ATOM 1280 O O . GLU A 1 163 ? -10.108 -6.726 3.553 1.00 97.31 163 GLU A O 1
ATOM 1285 N N . PHE A 1 164 ? -11.550 -5.922 5.061 1.00 98.19 164 PHE A N 1
ATOM 1286 C CA . PHE A 1 164 ? -10.740 -4.731 5.341 1.00 98.19 164 PHE A CA 1
ATOM 1287 C C . PHE A 1 164 ? -9.373 -5.102 5.926 1.00 98.19 164 PHE A C 1
ATOM 1289 O O . PHE A 1 164 ? -8.346 -4.581 5.484 1.00 98.19 164 PHE A O 1
ATOM 1296 N N . ALA A 1 165 ? -9.353 -5.999 6.915 1.00 96.81 165 ALA A N 1
ATOM 1297 C CA . ALA A 1 165 ? -8.120 -6.428 7.567 1.00 96.81 165 ALA A CA 1
ATOM 1298 C C . ALA A 1 165 ? -7.243 -7.253 6.613 1.00 96.81 165 ALA A C 1
ATOM 1300 O O . ALA A 1 165 ? -6.029 -7.056 6.573 1.00 96.81 165 ALA A O 1
ATOM 1301 N N . GLU A 1 166 ? -7.864 -8.120 5.808 1.00 97.44 166 GLU A N 1
ATOM 1302 C CA . GLU A 1 166 ? -7.186 -8.918 4.783 1.00 97.44 166 GLU A CA 1
ATOM 1303 C C . GLU A 1 166 ? -6.494 -8.021 3.748 1.00 97.44 166 GLU A C 1
ATOM 1305 O O . GLU A 1 166 ? -5.291 -8.154 3.529 1.00 97.44 166 GLU A O 1
ATOM 1310 N N . LEU A 1 167 ? -7.206 -7.038 3.184 1.00 98.19 167 LEU A N 1
ATOM 1311 C CA . LEU A 1 167 ? -6.631 -6.095 2.219 1.00 98.19 167 LEU A CA 1
ATOM 1312 C C . LEU A 1 167 ? -5.581 -5.171 2.849 1.00 98.19 167 LEU A C 1
ATOM 1314 O O . LEU A 1 167 ? -4.594 -4.813 2.199 1.00 98.19 167 LEU A O 1
ATOM 1318 N N . ALA A 1 168 ? -5.7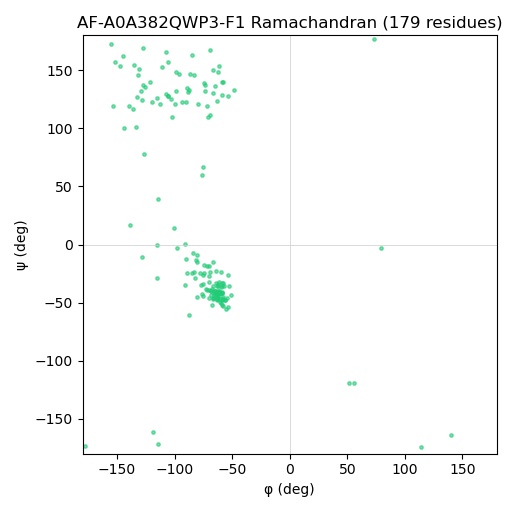80 -4.761 4.106 1.00 97.69 168 ALA A N 1
ATOM 1319 C CA . ALA A 1 168 ? -4.814 -3.944 4.830 1.00 97.69 168 ALA A CA 1
ATOM 1320 C C . ALA A 1 168 ? -3.469 -4.668 4.969 1.00 97.69 168 ALA A C 1
ATOM 1322 O O . ALA A 1 168 ? -2.433 -4.083 4.644 1.00 97.69 168 ALA A O 1
ATOM 1323 N N . ASP A 1 169 ? -3.483 -5.924 5.417 1.00 96.19 169 ASP A N 1
ATOM 1324 C CA . ASP A 1 169 ? -2.274 -6.735 5.554 1.00 96.19 169 ASP A CA 1
ATOM 1325 C C . ASP A 1 169 ? -1.671 -7.101 4.192 1.00 96.19 169 ASP A C 1
ATOM 1327 O O . ASP A 1 169 ? -0.471 -6.924 3.973 1.00 96.19 169 ASP A O 1
ATOM 1331 N N . GLU A 1 170 ? -2.505 -7.501 3.232 1.00 97.50 170 GLU A N 1
ATOM 1332 C CA . GLU A 1 170 ? -2.050 -7.888 1.901 1.00 97.50 170 GLU A CA 1
ATOM 1333 C C . GLU A 1 170 ? -1.283 -6.757 1.199 1.00 97.50 170 GLU A C 1
ATOM 1335 O O . GLU A 1 170 ? -0.211 -6.987 0.636 1.00 97.50 170 GLU A O 1
ATOM 1340 N N . ILE A 1 171 ? -1.805 -5.527 1.250 1.00 98.00 171 ILE A N 1
ATOM 1341 C CA . ILE A 1 171 ? -1.220 -4.382 0.545 1.00 98.00 171 ILE A CA 1
ATOM 1342 C C . ILE A 1 171 ? -0.152 -3.704 1.408 1.00 98.00 171 ILE A C 1
ATOM 1344 O O . ILE A 1 171 ? 1.012 -3.599 1.014 1.00 98.00 171 ILE A O 1
ATOM 1348 N N . LEU A 1 172 ? -0.531 -3.205 2.589 1.00 97.56 172 LEU A N 1
ATOM 1349 C CA . LEU A 1 172 ? 0.372 -2.396 3.409 1.00 97.56 172 LEU A CA 1
ATOM 1350 C C . LEU A 1 172 ? 1.309 -3.245 4.268 1.00 97.56 172 LEU A C 1
ATOM 1352 O O . LEU A 1 172 ? 2.385 -2.759 4.616 1.00 97.56 172 LEU A O 1
ATOM 1356 N N . GLY A 1 173 ? 0.954 -4.490 4.590 1.00 95.88 173 GLY A N 1
ATOM 1357 C CA . GLY A 1 173 ? 1.866 -5.426 5.245 1.00 95.88 173 GLY A CA 1
ATOM 1358 C C . GLY A 1 173 ? 3.059 -5.735 4.343 1.00 95.88 173 GLY A C 1
ATOM 1359 O O . GLY A 1 173 ? 4.201 -5.575 4.785 1.00 95.88 173 GLY A O 1
ATOM 1360 N N . LYS A 1 174 ? 2.807 -6.040 3.058 1.00 95.75 174 LYS A N 1
ATOM 1361 C CA . LYS A 1 174 ? 3.856 -6.193 2.030 1.00 95.75 174 LYS A CA 1
ATOM 1362 C C . LYS A 1 174 ? 4.688 -4.924 1.861 1.00 95.75 174 LYS A C 1
ATOM 1364 O O . LYS A 1 174 ? 5.908 -4.993 1.983 1.00 95.75 174 LYS A O 1
ATOM 1369 N N . LEU A 1 175 ? 4.045 -3.769 1.654 1.00 97.12 175 LEU A N 1
ATOM 1370 C CA . LEU A 1 175 ? 4.742 -2.483 1.511 1.00 97.12 175 LEU A CA 1
ATOM 1371 C C . LEU A 1 175 ? 5.672 -2.222 2.698 1.00 97.12 175 LEU A C 1
ATOM 1373 O O . LEU A 1 175 ? 6.864 -1.979 2.520 1.00 97.12 175 LEU A O 1
ATOM 1377 N N . LYS A 1 176 ? 5.144 -2.291 3.926 1.00 94.69 176 LYS A N 1
ATOM 1378 C CA . LYS A 1 176 ? 5.923 -2.001 5.135 1.00 94.69 176 LYS A CA 1
ATOM 1379 C C . LYS A 1 176 ? 6.974 -3.071 5.440 1.00 94.69 176 LYS A C 1
ATOM 1381 O O . LYS A 1 176 ? 7.864 -2.798 6.233 1.00 94.69 176 LYS A O 1
ATOM 1386 N N . GLY A 1 177 ? 6.857 -4.276 4.883 1.00 93.31 177 GLY A N 1
ATOM 1387 C CA . GLY A 1 177 ? 7.870 -5.330 4.994 1.00 93.31 177 GLY A CA 1
ATOM 1388 C C . GLY A 1 177 ? 9.110 -5.089 4.126 1.00 93.31 177 GLY A C 1
ATOM 1389 O O . GLY A 1 177 ? 10.147 -5.685 4.387 1.00 93.31 177 GLY A O 1
ATOM 1390 N N . GLN A 1 178 ? 9.019 -4.207 3.125 1.00 94.00 178 GLN A N 1
ATOM 1391 C CA . GLN A 1 178 ? 10.129 -3.848 2.230 1.00 94.00 178 GLN A CA 1
ATOM 1392 C C . GLN A 1 178 ? 10.839 -2.543 2.629 1.00 94.00 178 GLN A C 1
ATOM 1394 O O . GLN A 1 178 ? 11.809 -2.139 1.981 1.00 94.00 178 GLN A O 1
ATOM 1399 N N . LEU A 1 179 ? 10.352 -1.869 3.674 1.00 94.00 179 LEU A N 1
ATOM 1400 C CA . LEU A 1 179 ? 10.998 -0.688 4.236 1.00 94.00 179 LEU A CA 1
ATOM 1401 C C . LEU A 1 179 ? 12.241 -1.090 5.036 1.00 94.00 179 LEU A C 1
ATOM 1403 O O . LEU A 1 179 ? 12.216 -2.071 5.775 1.00 94.00 179 LEU A O 1
ATOM 1407 N N . GLU A 1 180 ? 13.315 -0.316 4.898 1.00 90.12 180 GLU A N 1
ATOM 1408 C CA . GLU A 1 180 ? 14.489 -0.426 5.766 1.00 90.12 180 GLU A CA 1
ATOM 1409 C C . GLU A 1 180 ? 14.124 -0.051 7.214 1.00 90.12 180 GLU A C 1
ATOM 1411 O O . GLU A 1 180 ? 13.401 0.925 7.439 1.00 90.12 180 GLU A O 1
ATOM 1416 N N . THR A 1 181 ? 14.620 -0.844 8.171 1.00 66.56 181 THR A N 1
ATOM 1417 C CA . THR A 1 181 ? 14.455 -0.640 9.622 1.00 66.56 181 THR A CA 1
ATOM 1418 C C . THR A 1 181 ? 15.456 0.365 10.176 1.00 66.56 181 THR A C 1
ATOM 1420 O O . THR A 1 181 ? 16.652 0.266 9.815 1.00 66.56 181 THR A O 1
#

Sequence (181 aa):
HGFSEKIGLFELTGEVEPVHGNTLLAGRPAITKVKDLMEGWIRHLAANAFGPLSGNTTTVVAGTEEQSTFSPSSRDEARDTLDRLLELYWEGLCRPLPFFPETSSKWLETMRANEEVTEESGKRKDPLDAARLKWEGGEFTFGEGRTFANRLCFPQDPVDEPEFAELADEILGKLKGQLET

Foldseek 3Di:
DWDWDDADPDTDTDDADAPDDQEAEFEDAADDDLVSLLVQLLSLLCCLQPNPCNQAHKYWYDYNPDIWIFGRDHNVVSSVLNSVVVVVVVVCVVAPQLEQRRLLVQLVVLVVVQVVDDPPNDDRDHSLVRSVCQQPDDPPGDHSCPDPVNCVRPVDDCSPPPRHNVVSCSRVVVSVVRIDD

Secondary structure (DSSP, 8-state):
-EEEEEETTEEEEEE---SBTTEEEEE-SS---HHHHHHHHHHHHHHHHHSTTTT--EEEEE-SS-EEEEPPPPHHHHHHHHHHHHHHHHHHHHS-----HHHHHHHHHHHHHHHH--TTT-PPPPHHHHHHHHHHB-SSSB-GGGSHHHHHH-SS-GGGSHHHHHHHIIIIIHHHHSB--

Nearest PDB structures (foldseek):
  1w36-assembly2_F  TM=8.206E-01  e=2.703E-09  Escherichia coli
  1w36-assembly1_C  TM=8.154E-01  e=2.126E-09  Escherichia coli
  7mr1-assembly1_C  TM=8.097E-01  e=2.546E-09  Escherichia coli K-12
  7mr4-assembly1_C  TM=7.918E-01  e=3.165E-08  Escherichia coli K-12
  4fu0-assembly1_B  TM=3.513E-01  e=4.538E+00  Enterococcus faecalis

Radius of gyration: 17.61 Å; Cα contacts (8 Å, |Δi|>4): 279; chains: 1; bounding box: 46×31×54 Å

Mean predicted aligned error: 4.13 Å

InterPro domains:
  IPR011335 Restriction endonuclease type II-like [SSF52980] (9-172)
  IPR041500 RecBCD enzyme subunit RecC, C-terminal [PF17946] (7-110)

Organism: NCBI:txid408172